Protein AF-L1I9Q7-F1 (afdb_monomer_lite)

Structure (mmCIF, N/CA/C/O backbone):
data_AF-L1I9Q7-F1
#
_entry.id   AF-L1I9Q7-F1
#
loop_
_atom_site.group_PDB
_atom_site.id
_atom_site.type_symbol
_atom_site.label_atom_id
_atom_site.label_alt_id
_atom_site.label_comp_id
_atom_site.label_asym_id
_atom_site.label_entity_id
_atom_site.label_seq_id
_atom_site.pdbx_PDB_ins_code
_atom_site.Cartn_x
_atom_site.Cartn_y
_atom_site.Cartn_z
_atom_site.occupancy
_atom_site.B_iso_or_equiv
_atom_site.auth_seq_id
_atom_site.auth_comp_id
_atom_site.auth_asym_id
_atom_site.auth_atom_id
_atom_site.pdbx_PDB_model_num
ATOM 1 N N . MET A 1 1 ? 6.552 -22.854 -52.418 1.00 43.97 1 MET A N 1
ATOM 2 C CA . MET A 1 1 ? 6.388 -23.738 -51.235 1.00 43.97 1 MET A CA 1
ATOM 3 C C . MET A 1 1 ? 6.629 -23.061 -49.872 1.00 43.97 1 MET A C 1
ATOM 5 O O . MET A 1 1 ? 6.051 -23.519 -48.898 1.00 43.97 1 MET A O 1
ATOM 9 N N . GLN A 1 2 ? 7.375 -21.949 -49.759 1.00 42.22 2 GLN A N 1
ATOM 10 C CA . GLN A 1 2 ? 7.627 -21.277 -48.461 1.00 42.22 2 GLN A CA 1
ATOM 11 C C . GLN A 1 2 ? 6.452 -20.447 -47.882 1.00 42.22 2 GLN A C 1
ATOM 13 O O . GLN A 1 2 ? 6.448 -20.140 -46.691 1.00 42.22 2 GLN A O 1
ATOM 18 N N . GLY A 1 3 ? 5.424 -20.118 -48.673 1.00 43.12 3 GLY A N 1
ATOM 19 C CA . GLY A 1 3 ? 4.256 -19.351 -48.200 1.00 43.12 3 GLY A CA 1
ATOM 20 C C . GLY A 1 3 ? 3.249 -20.153 -47.360 1.00 43.12 3 GLY A C 1
ATOM 21 O O . GLY A 1 3 ? 2.543 -19.583 -46.531 1.00 43.12 3 GLY A O 1
ATOM 22 N N . TRP A 1 4 ? 3.207 -21.480 -47.520 1.00 43.78 4 TRP A N 1
ATOM 23 C CA . TRP A 1 4 ? 2.214 -22.340 -46.859 1.00 43.78 4 TRP A CA 1
ATOM 24 C C . TRP A 1 4 ? 2.587 -22.680 -45.403 1.00 43.78 4 TRP A C 1
ATOM 26 O O . TRP A 1 4 ? 1.715 -22.811 -44.548 1.00 43.78 4 TRP A O 1
ATOM 36 N N . LEU A 1 5 ? 3.886 -22.721 -45.082 1.00 46.25 5 LEU A N 1
ATOM 37 C CA . LEU A 1 5 ? 4.380 -22.987 -43.722 1.00 46.25 5 LEU A CA 1
ATOM 38 C C . LEU A 1 5 ? 4.197 -21.791 -42.767 1.00 46.25 5 LEU A C 1
ATOM 40 O O . LEU A 1 5 ? 3.912 -21.989 -41.586 1.00 46.25 5 LEU A O 1
ATOM 44 N N . LYS A 1 6 ? 4.269 -20.546 -43.265 1.00 50.88 6 LYS A N 1
ATOM 45 C CA . LYS A 1 6 ? 4.097 -19.339 -42.430 1.00 50.88 6 LYS A CA 1
ATOM 46 C C . LYS A 1 6 ? 2.640 -19.080 -42.019 1.00 50.88 6 LYS A C 1
ATOM 48 O O . LYS A 1 6 ? 2.407 -18.554 -40.931 1.00 50.88 6 LYS A O 1
ATOM 53 N N . SER A 1 7 ? 1.651 -19.467 -42.832 1.00 59.94 7 SER A N 1
ATOM 54 C CA . SER A 1 7 ? 0.232 -19.221 -42.516 1.00 59.94 7 SER A CA 1
ATOM 55 C C . SER A 1 7 ? -0.326 -20.212 -41.482 1.00 59.94 7 SER A C 1
ATOM 57 O O . SER A 1 7 ? -1.092 -19.817 -40.598 1.00 59.94 7 SER A O 1
ATOM 59 N N . GLY A 1 8 ? 0.113 -21.475 -41.529 1.00 70.31 8 GLY A N 1
ATOM 60 C CA . GLY A 1 8 ? -0.306 -22.515 -40.586 1.00 70.31 8 GLY A CA 1
ATOM 61 C C . GLY A 1 8 ? 0.216 -22.292 -39.164 1.00 70.31 8 GLY A C 1
ATOM 62 O O . GLY A 1 8 ? -0.525 -22.471 -38.194 1.00 70.31 8 GLY A O 1
ATOM 63 N N . PHE A 1 9 ? 1.466 -21.835 -39.028 1.00 70.50 9 PHE A N 1
ATOM 64 C CA . PHE A 1 9 ? 2.075 -21.584 -37.718 1.00 70.50 9 PHE A CA 1
ATOM 65 C C . PHE A 1 9 ? 1.445 -20.382 -37.004 1.00 70.50 9 PHE A C 1
ATOM 67 O O . PHE A 1 9 ? 1.105 -20.476 -35.824 1.00 70.50 9 PHE A O 1
ATOM 74 N N . ARG A 1 10 ? 1.188 -19.285 -37.733 1.00 71.94 10 ARG A N 1
ATOM 75 C CA . ARG A 1 10 ? 0.514 -18.095 -37.184 1.00 71.94 10 ARG A CA 1
ATOM 76 C C . ARG A 1 10 ? -0.900 -18.414 -36.695 1.00 71.94 10 ARG A C 1
ATOM 78 O O . ARG A 1 10 ? -1.260 -18.015 -35.592 1.00 71.94 10 ARG A O 1
ATOM 85 N N . LYS A 1 11 ? -1.680 -19.189 -37.460 1.00 80.00 11 LYS A N 1
ATOM 86 C CA . LYS A 1 11 ? -3.038 -19.592 -37.051 1.00 80.00 11 LYS A CA 1
ATOM 87 C C . LYS A 1 11 ? -3.031 -20.468 -35.795 1.00 80.00 11 LYS A C 1
ATOM 89 O O . LYS A 1 11 ? -3.795 -20.195 -34.874 1.00 80.00 11 LYS A O 1
ATOM 94 N N . LYS A 1 12 ? -2.130 -21.456 -35.707 1.00 81.31 12 LYS A N 1
ATOM 95 C CA . LYS A 1 12 ? -1.997 -22.306 -34.507 1.00 81.31 12 LYS A CA 1
ATOM 96 C C . LYS A 1 12 ? -1.525 -21.530 -33.274 1.00 81.31 12 LYS A C 1
ATOM 98 O O . LYS A 1 12 ? -1.985 -21.826 -32.172 1.00 81.31 12 LYS A O 1
ATOM 103 N N . ALA A 1 13 ? -0.644 -20.543 -33.436 1.00 76.00 13 ALA A N 1
ATOM 104 C CA . ALA A 1 13 ? -0.200 -19.692 -32.333 1.00 76.00 13 ALA A CA 1
ATOM 105 C C . ALA A 1 13 ? -1.339 -18.801 -31.803 1.00 76.00 13 ALA A C 1
ATOM 107 O O . ALA A 1 13 ? -1.571 -18.762 -30.595 1.00 76.00 13 ALA A O 1
ATOM 108 N N . ILE A 1 14 ? -2.109 -18.173 -32.700 1.00 78.81 14 ILE A N 1
ATOM 109 C CA . ILE A 1 14 ? -3.257 -17.322 -32.341 1.00 78.81 14 ILE A CA 1
ATOM 110 C C . ILE A 1 14 ? -4.364 -18.138 -31.654 1.00 78.81 14 ILE A C 1
ATOM 112 O O . ILE A 1 14 ? -4.919 -17.696 -30.651 1.00 78.81 14 ILE A O 1
ATOM 116 N N . GLU A 1 15 ? -4.658 -19.347 -32.136 1.00 87.94 15 GLU A N 1
ATOM 117 C CA . GLU A 1 15 ? -5.618 -20.262 -31.499 1.00 87.94 15 GLU A CA 1
ATOM 118 C C . GLU A 1 15 ? -5.192 -20.666 -30.081 1.00 87.94 15 GLU A C 1
ATOM 120 O O . GLU A 1 15 ? -5.991 -20.600 -29.144 1.00 87.94 15 GLU A O 1
ATOM 125 N N . ARG A 1 16 ? -3.917 -21.035 -29.890 1.00 83.62 16 ARG A N 1
ATOM 126 C CA . ARG A 1 16 ? -3.385 -21.374 -28.559 1.00 83.62 16 ARG A CA 1
ATOM 127 C C . ARG A 1 16 ? -3.428 -20.176 -27.611 1.00 83.62 16 ARG A C 1
ATOM 129 O O . ARG A 1 16 ? -3.737 -20.358 -26.433 1.00 83.62 16 ARG A O 1
ATOM 136 N N . PHE A 1 17 ? -3.170 -18.971 -28.119 1.00 79.94 17 PHE A N 1
ATOM 137 C CA . PHE A 1 17 ? -3.264 -17.737 -27.344 1.00 79.94 17 PHE A CA 1
ATOM 138 C C . PHE A 1 17 ? -4.710 -17.440 -26.929 1.00 79.94 17 PHE A C 1
ATOM 140 O O . PHE A 1 17 ? -4.974 -17.291 -25.738 1.00 79.94 17 PHE A O 1
ATOM 147 N N . LYS A 1 18 ? -5.675 -17.488 -27.862 1.00 83.44 18 LYS A N 1
ATOM 148 C CA . LYS A 1 18 ? -7.110 -17.314 -27.561 1.00 83.44 18 LYS A CA 1
ATOM 149 C C . LYS A 1 18 ? -7.617 -18.329 -26.537 1.00 83.44 18 LYS A C 1
ATOM 151 O O . LYS A 1 18 ? -8.352 -17.967 -25.622 1.00 83.44 18 LYS A O 1
ATOM 156 N N . LYS A 1 19 ? -7.186 -19.592 -26.640 1.00 84.38 19 LYS A N 1
ATOM 157 C CA . LYS A 1 19 ? -7.584 -20.650 -25.700 1.00 84.38 19 LYS A CA 1
ATOM 158 C C . LYS A 1 19 ? -7.021 -20.414 -24.293 1.00 84.38 19 LYS A C 1
ATOM 160 O O . LYS A 1 19 ? -7.730 -20.633 -23.315 1.00 84.38 19 LYS A O 1
ATOM 165 N N . ARG A 1 20 ? -5.781 -19.918 -24.175 1.00 77.31 20 ARG A N 1
ATOM 166 C CA . ARG A 1 20 ? -5.193 -19.506 -22.884 1.00 77.31 20 ARG A CA 1
ATOM 167 C C . ARG A 1 20 ? -5.866 -18.257 -22.314 1.00 77.31 20 ARG A C 1
ATOM 169 O O . ARG A 1 20 ? -6.121 -18.219 -21.114 1.00 77.31 20 ARG A O 1
ATOM 176 N N . PHE A 1 21 ? -6.199 -17.285 -23.160 1.00 76.44 21 PHE A N 1
ATOM 177 C CA . PHE A 1 21 ? -6.852 -16.043 -22.748 1.00 76.44 21 PHE A CA 1
ATOM 178 C C . PHE A 1 21 ? -8.276 -16.294 -22.232 1.00 76.44 21 PHE A C 1
ATOM 180 O O . PHE A 1 21 ? -8.619 -15.857 -21.139 1.00 76.44 21 PHE A O 1
ATOM 187 N N . ASN A 1 22 ? -9.073 -17.099 -22.943 1.00 74.81 22 ASN A N 1
ATOM 188 C CA . ASN A 1 22 ? -10.420 -17.470 -22.497 1.00 74.81 22 ASN A CA 1
ATOM 189 C C . ASN A 1 22 ? -10.402 -18.339 -21.232 1.00 74.81 22 ASN A C 1
ATOM 191 O O . ASN A 1 22 ? -11.258 -18.168 -20.369 1.00 74.81 22 ASN A O 1
ATOM 195 N N . LYS A 1 23 ? -9.402 -19.221 -21.072 1.00 73.81 23 LYS A N 1
ATOM 196 C CA . LYS A 1 23 ? -9.234 -20.002 -19.837 1.00 73.81 23 LYS A CA 1
ATOM 197 C C . LYS A 1 23 ? -8.895 -19.107 -18.638 1.00 73.81 23 LYS A C 1
ATOM 199 O O . LYS A 1 23 ? -9.457 -19.324 -17.570 1.00 73.81 23 LYS A O 1
ATOM 204 N N . LYS A 1 24 ? -8.034 -18.093 -18.821 1.00 61.12 24 LYS A N 1
ATOM 205 C CA . LYS A 1 24 ? -7.739 -17.078 -17.792 1.00 61.12 24 LYS A CA 1
ATOM 206 C C . LYS A 1 24 ? -8.951 -16.198 -17.482 1.00 61.12 24 LYS A C 1
ATOM 208 O O . LYS A 1 24 ? -9.195 -15.919 -16.320 1.00 61.12 24 LYS A O 1
ATOM 213 N N . LYS A 1 25 ? -9.738 -15.805 -18.489 1.00 59.72 25 LYS A N 1
ATOM 214 C CA . LYS A 1 25 ? -10.958 -15.008 -18.287 1.00 59.72 25 LYS A CA 1
ATOM 215 C C . LYS A 1 25 ? -12.015 -15.768 -17.474 1.00 59.72 25 LYS A C 1
ATOM 217 O O . LYS A 1 25 ? -12.569 -15.199 -16.547 1.00 59.72 25 LYS A O 1
ATOM 222 N N . ALA A 1 26 ? -12.203 -17.062 -17.744 1.00 62.94 26 ALA A N 1
ATOM 223 C CA . ALA A 1 26 ? -13.109 -17.913 -16.966 1.00 62.94 26 ALA A CA 1
ATOM 224 C C . ALA A 1 26 ? -12.652 -18.108 -15.505 1.00 62.94 26 ALA A C 1
ATOM 226 O O . ALA A 1 26 ? -13.481 -18.126 -14.605 1.00 62.94 26 ALA A O 1
ATOM 227 N N . THR A 1 27 ? -11.339 -18.189 -15.254 1.00 56.25 27 THR A N 1
ATOM 228 C CA . THR A 1 27 ? -10.799 -18.253 -13.879 1.00 56.25 27 THR A CA 1
ATOM 229 C C . THR A 1 27 ? -10.837 -16.899 -13.167 1.00 56.25 27 THR A C 1
ATOM 231 O O . THR A 1 27 ? -10.974 -16.857 -11.949 1.00 56.25 27 THR A O 1
ATOM 234 N N . LEU A 1 28 ? -10.753 -15.790 -13.909 1.00 43.94 28 LEU A N 1
ATOM 235 C CA . LEU A 1 28 ? -10.892 -14.445 -13.356 1.00 43.94 28 LEU A CA 1
ATOM 236 C C . LEU A 1 28 ? -12.347 -14.160 -12.951 1.00 43.94 28 LEU A C 1
ATOM 238 O O . LEU A 1 28 ? -12.559 -13.656 -11.854 1.00 43.94 28 LEU A O 1
ATOM 242 N N . ASP A 1 29 ? -13.328 -14.554 -13.770 1.00 44.34 29 ASP A N 1
ATOM 243 C CA . ASP A 1 29 ? -14.757 -14.440 -13.436 1.00 44.34 29 ASP A CA 1
ATOM 244 C C . ASP A 1 29 ? -15.147 -15.347 -12.252 1.00 44.34 29 ASP A C 1
ATOM 246 O O . ASP A 1 29 ? -15.965 -14.953 -11.426 1.00 44.34 29 ASP A O 1
ATOM 250 N N . GLU A 1 30 ? -14.504 -16.509 -12.071 1.00 45.78 30 GLU A N 1
ATOM 251 C CA . GLU A 1 30 ? -14.676 -17.319 -10.852 1.00 45.78 30 GLU A CA 1
ATOM 252 C C . GLU A 1 30 ? -14.026 -16.713 -9.595 1.00 45.78 30 GLU A C 1
ATOM 254 O O . GLU A 1 30 ? -14.479 -17.008 -8.487 1.00 45.78 30 GLU A O 1
ATOM 259 N N . SER A 1 31 ? -13.018 -15.841 -9.738 1.00 37.69 31 SER A N 1
ATOM 260 C CA . SER A 1 31 ? -12.416 -15.094 -8.618 1.00 37.69 31 SER A CA 1
ATOM 261 C C . SER A 1 31 ? -13.185 -13.826 -8.225 1.00 37.69 31 SER A C 1
ATOM 263 O O . SER A 1 31 ? -12.902 -13.244 -7.180 1.00 37.69 31 SER A O 1
ATOM 265 N N . ILE A 1 32 ? -14.182 -13.419 -9.023 1.00 36.84 32 ILE A N 1
ATOM 266 C CA . ILE A 1 32 ? -15.124 -12.329 -8.722 1.00 36.84 32 ILE A CA 1
ATOM 267 C C . ILE A 1 32 ? -16.434 -12.949 -8.206 1.00 36.84 32 ILE A C 1
ATOM 269 O O . ILE A 1 32 ? -17.536 -12.644 -8.651 1.00 36.84 32 ILE A O 1
ATOM 273 N N . ARG A 1 33 ? -16.331 -13.862 -7.239 1.00 32.59 33 ARG A N 1
ATOM 274 C CA . ARG A 1 33 ? -17.408 -14.030 -6.256 1.00 32.59 33 ARG A CA 1
ATOM 275 C C . ARG A 1 33 ? -17.134 -13.008 -5.151 1.00 32.59 33 ARG A C 1
ATOM 277 O O . ARG A 1 33 ? -15.958 -12.824 -4.829 1.00 32.59 33 ARG A O 1
ATOM 284 N N . PRO A 1 34 ? -18.143 -12.330 -4.571 1.00 29.88 34 PRO A N 1
ATOM 285 C CA . PRO A 1 34 ? -17.922 -11.578 -3.341 1.00 29.88 34 PRO A CA 1
ATOM 286 C C . PRO A 1 34 ? -17.279 -12.545 -2.345 1.00 29.88 34 PRO A C 1
ATOM 288 O O . PRO A 1 34 ? -17.880 -13.561 -1.997 1.00 29.88 34 PRO A O 1
ATOM 291 N N . MET A 1 35 ? -16.011 -12.310 -2.002 1.00 26.05 35 MET A N 1
ATOM 292 C CA . MET A 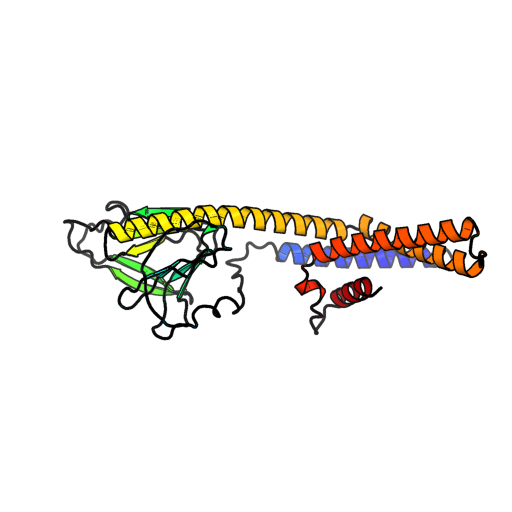1 35 ? -15.315 -13.154 -1.040 1.00 26.05 35 MET A CA 1
ATOM 293 C C . MET A 1 35 ? -16.054 -12.998 0.289 1.00 26.05 35 MET A C 1
ATOM 295 O O . MET A 1 35 ? -16.118 -11.873 0.788 1.00 26.05 35 MET A O 1
ATOM 299 N N . PRO A 1 36 ? -16.604 -14.072 0.879 1.00 28.80 36 PRO A N 1
ATOM 300 C CA . PRO A 1 36 ? -17.007 -14.013 2.266 1.00 28.80 36 PRO A CA 1
ATOM 301 C C . PRO A 1 36 ? -15.707 -13.894 3.062 1.00 28.80 36 PRO A C 1
ATOM 303 O O . PRO A 1 36 ? -14.932 -14.842 3.141 1.00 28.80 36 PRO A O 1
ATOM 306 N N . ASN A 1 37 ? -15.443 -12.691 3.565 1.00 33.53 37 ASN A N 1
ATOM 307 C CA . ASN A 1 37 ? -14.427 -12.389 4.567 1.00 33.53 37 ASN A CA 1
ATOM 308 C C . ASN A 1 37 ? -13.017 -12.875 4.196 1.00 33.53 37 ASN A C 1
ATOM 310 O O . ASN A 1 37 ? -12.490 -13.850 4.732 1.00 33.53 37 ASN A O 1
ATOM 314 N N . ALA A 1 38 ? -12.366 -12.152 3.283 1.00 26.83 38 ALA A N 1
ATOM 315 C CA . ALA A 1 38 ? -10.929 -12.280 3.088 1.00 26.83 38 ALA A CA 1
ATOM 316 C C . ALA A 1 38 ? -10.195 -11.737 4.328 1.00 26.83 38 ALA A C 1
ATOM 318 O O . ALA A 1 38 ? -9.870 -10.553 4.411 1.00 26.83 38 ALA A O 1
ATOM 319 N N . HIS A 1 39 ? -9.939 -12.619 5.294 1.00 33.09 39 HIS A N 1
ATOM 320 C CA . HIS A 1 39 ? -9.004 -12.387 6.386 1.00 33.09 39 HIS A CA 1
ATOM 321 C C . HIS A 1 39 ? -7.619 -12.108 5.795 1.00 33.09 39 HIS A C 1
ATOM 323 O O . HIS A 1 39 ? -6.925 -13.001 5.305 1.00 33.09 39 HIS A O 1
ATOM 329 N N . LEU A 1 40 ? -7.220 -10.840 5.806 1.00 26.75 40 LEU A N 1
ATOM 330 C CA . LEU A 1 40 ? -5.866 -10.437 5.475 1.00 26.75 40 LEU A CA 1
ATOM 331 C C . LEU A 1 40 ? -4.982 -10.783 6.684 1.00 26.75 40 LEU A C 1
ATOM 333 O O . LEU A 1 40 ? -4.909 -10.014 7.638 1.00 26.75 40 LEU A O 1
ATOM 337 N N . CYS A 1 41 ? -4.334 -11.953 6.671 1.00 27.45 41 CYS A N 1
ATOM 338 C CA . CYS A 1 41 ? -3.297 -12.294 7.648 1.00 27.45 41 CYS A CA 1
ATOM 339 C C . CYS A 1 41 ? -2.185 -11.236 7.604 1.00 27.45 41 CYS A C 1
ATOM 341 O O . CYS A 1 41 ? -1.397 -11.182 6.653 1.00 27.45 41 CYS A O 1
ATOM 343 N N . ILE A 1 42 ? -2.112 -10.397 8.635 1.00 28.06 42 ILE A N 1
ATOM 344 C CA . ILE A 1 42 ? -0.954 -9.545 8.891 1.00 28.06 42 ILE A CA 1
ATOM 345 C C . ILE A 1 42 ? 0.022 -10.352 9.753 1.00 28.06 42 ILE A C 1
ATOM 347 O O . ILE A 1 42 ? -0.337 -10.893 10.790 1.00 28.06 42 ILE A O 1
ATOM 351 N N . ARG A 1 43 ? 1.249 -10.460 9.234 1.00 29.22 43 ARG A N 1
ATOM 352 C CA . ARG A 1 43 ? 2.431 -11.135 9.793 1.00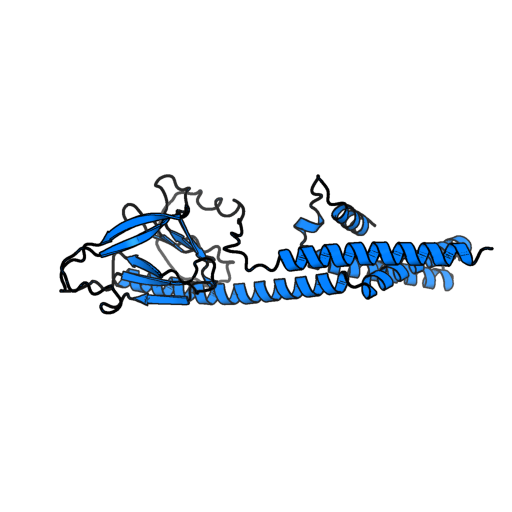 29.22 43 ARG A CA 1
ATOM 353 C C . ARG A 1 43 ? 2.773 -10.675 11.217 1.00 29.22 43 ARG A C 1
ATOM 355 O O . ARG A 1 43 ? 2.681 -9.485 11.508 1.00 29.22 43 ARG A O 1
ATOM 362 N N . ASP A 1 44 ? 3.357 -11.600 11.979 1.00 31.08 44 ASP A N 1
ATOM 363 C CA . ASP A 1 44 ? 3.870 -11.543 13.367 1.00 31.08 44 ASP A CA 1
ATOM 364 C C . ASP A 1 44 ? 4.858 -10.407 13.727 1.00 31.08 44 ASP A C 1
ATOM 366 O O . ASP A 1 44 ? 5.442 -10.398 14.806 1.00 31.08 44 ASP A O 1
ATOM 370 N N . SER A 1 45 ? 5.086 -9.418 12.862 1.00 29.55 45 SER A N 1
ATOM 371 C CA . SER A 1 45 ? 6.074 -8.354 13.092 1.00 29.55 45 SER A CA 1
ATOM 372 C C . SER A 1 45 ? 5.570 -7.167 13.927 1.00 29.55 45 SER A C 1
ATOM 374 O O . SER A 1 45 ? 6.330 -6.227 14.133 1.00 29.55 45 SER A O 1
ATOM 376 N N . VAL A 1 46 ? 4.317 -7.181 14.399 1.00 34.72 46 VAL A N 1
ATOM 377 C CA . VAL A 1 46 ? 3.744 -6.108 15.249 1.00 34.72 46 VAL A CA 1
ATOM 378 C C . VAL A 1 46 ? 3.789 -6.463 16.745 1.00 34.72 46 VAL A C 1
ATOM 380 O O . VAL A 1 46 ? 3.782 -5.572 17.588 1.00 34.72 46 VAL A O 1
ATOM 383 N N . LEU A 1 47 ? 3.961 -7.743 17.094 1.00 39.50 47 LEU A N 1
ATOM 384 C CA . LEU A 1 47 ? 4.003 -8.218 18.488 1.00 39.50 47 LEU A CA 1
ATOM 385 C C . LEU A 1 47 ? 5.374 -8.038 19.175 1.00 39.50 47 LEU A C 1
ATOM 387 O O . LEU A 1 47 ? 5.533 -8.360 20.345 1.00 39.50 47 LEU A O 1
ATOM 391 N N . GLY A 1 48 ? 6.371 -7.474 18.485 1.00 31.59 48 GLY A N 1
ATOM 392 C CA . GLY A 1 48 ? 7.724 -7.281 19.024 1.00 31.59 48 GLY A CA 1
ATOM 393 C C . GLY A 1 48 ? 7.940 -6.033 19.894 1.00 31.59 48 GLY A C 1
ATOM 394 O O . GLY A 1 48 ? 9.082 -5.765 20.256 1.00 31.59 48 GLY A O 1
ATOM 395 N N . LEU A 1 49 ? 6.903 -5.240 20.197 1.00 34.84 49 LEU A N 1
ATOM 396 C CA . LEU A 1 49 ? 7.053 -3.937 20.874 1.00 34.84 49 LEU A CA 1
ATOM 397 C C . LEU A 1 49 ? 6.560 -3.890 22.332 1.00 34.84 49 LEU A C 1
ATOM 399 O O . LEU A 1 49 ? 6.752 -2.872 22.988 1.00 34.84 49 LEU A O 1
ATOM 403 N N . ALA A 1 50 ? 6.003 -4.973 22.883 1.00 38.06 50 ALA A N 1
ATOM 404 C CA . ALA A 1 50 ? 5.520 -5.018 24.275 1.00 38.06 50 ALA A CA 1
ATOM 405 C C . ALA A 1 50 ? 6.545 -5.609 25.270 1.00 38.06 50 ALA A C 1
ATOM 407 O O . ALA A 1 50 ? 6.191 -6.168 26.304 1.00 38.06 50 ALA A O 1
ATOM 408 N N . GLY A 1 51 ? 7.836 -5.506 24.950 1.00 35.97 51 GLY A N 1
ATOM 409 C CA . GLY A 1 51 ? 8.917 -6.186 25.658 1.00 35.97 51 GLY A CA 1
ATOM 410 C C . GLY A 1 51 ? 9.798 -5.303 26.539 1.00 35.97 51 GLY A C 1
ATOM 411 O O . GLY A 1 51 ? 10.995 -5.548 26.554 1.00 35.97 51 GLY A O 1
ATOM 412 N N . THR A 1 52 ? 9.282 -4.310 27.271 1.00 35.59 52 THR A N 1
ATOM 413 C CA . THR A 1 52 ? 10.045 -3.682 28.374 1.00 35.59 52 THR A CA 1
ATOM 414 C C . THR A 1 52 ? 9.129 -3.146 29.474 1.00 35.59 52 THR A C 1
ATOM 416 O O . THR A 1 52 ? 8.382 -2.195 29.280 1.00 35.59 52 THR A O 1
ATOM 419 N N . ARG A 1 53 ? 9.227 -3.768 30.655 1.00 38.56 53 ARG A N 1
ATOM 420 C CA . ARG A 1 53 ? 8.652 -3.316 31.931 1.00 38.56 53 ARG A CA 1
ATOM 421 C C . ARG A 1 53 ? 9.226 -1.957 32.349 1.00 38.56 53 ARG A C 1
ATOM 423 O O . ARG A 1 53 ? 10.445 -1.803 32.333 1.00 38.56 53 ARG A O 1
ATOM 430 N N . GLY A 1 54 ? 8.383 -1.081 32.902 1.00 33.19 54 GLY A N 1
ATOM 431 C CA . GLY A 1 54 ? 8.814 -0.119 33.923 1.00 33.19 54 GLY A CA 1
ATOM 432 C C . GLY A 1 54 ? 8.214 1.285 33.836 1.00 33.19 54 GLY A C 1
ATOM 433 O O . GLY A 1 54 ? 8.717 2.111 33.096 1.00 33.19 54 GLY A O 1
ATOM 434 N N . ASN A 1 55 ? 7.241 1.538 34.716 1.00 31.36 55 ASN A N 1
ATOM 435 C CA . ASN A 1 55 ? 6.949 2.786 35.435 1.00 31.36 55 ASN A CA 1
ATOM 436 C C . ASN A 1 55 ? 6.705 4.116 34.685 1.00 31.36 55 ASN A C 1
ATOM 438 O O . ASN A 1 55 ? 7.564 4.657 34.003 1.00 31.36 55 ASN A O 1
ATOM 442 N N . CYS A 1 56 ? 5.624 4.758 35.148 1.00 32.66 56 CYS A N 1
ATOM 443 C CA . CYS A 1 56 ? 5.458 6.203 35.340 1.00 32.66 56 CYS A CA 1
ATOM 444 C C . CYS A 1 56 ? 4.727 6.982 34.234 1.00 32.66 56 CYS A C 1
ATOM 446 O O . CYS A 1 56 ? 5.317 7.650 33.391 1.00 32.66 56 CYS A O 1
ATOM 448 N N . TRP A 1 57 ? 3.399 7.019 34.368 1.00 33.47 57 TRP A N 1
ATOM 449 C CA . TRP A 1 57 ? 2.605 8.181 33.982 1.00 33.47 57 TRP A CA 1
ATOM 450 C C . TRP A 1 57 ? 2.947 9.357 34.909 1.00 33.47 57 TRP A C 1
ATOM 452 O O . TRP A 1 57 ? 2.357 9.504 35.976 1.00 33.47 57 TRP A O 1
ATOM 462 N N . GLN A 1 58 ? 3.895 10.203 34.503 1.00 33.25 58 GLN A N 1
ATOM 463 C CA . GLN A 1 58 ? 3.928 11.610 34.900 1.00 33.25 58 GLN A CA 1
ATOM 464 C C . GLN A 1 58 ? 4.739 12.456 33.899 1.00 33.25 58 GLN A C 1
ATOM 466 O O . GLN A 1 58 ? 5.945 12.309 33.759 1.00 33.25 58 GLN A O 1
ATOM 471 N N . GLU A 1 59 ? 4.031 13.422 33.304 1.00 36.34 59 GLU A N 1
ATOM 472 C CA . GLU A 1 59 ? 4.498 14.790 33.030 1.00 36.34 59 GLU A CA 1
ATOM 473 C C . GLU A 1 59 ? 4.955 15.224 31.603 1.00 36.34 59 GLU A C 1
ATOM 475 O O . GLU A 1 59 ? 6.039 14.932 31.118 1.00 36.34 59 GLU A O 1
ATOM 480 N N . ARG A 1 60 ? 4.105 16.110 31.041 1.00 37.94 60 ARG A N 1
ATOM 481 C CA . ARG A 1 60 ? 4.329 17.325 30.210 1.00 37.94 60 ARG A CA 1
ATOM 482 C C . ARG A 1 60 ? 4.797 17.284 28.742 1.00 37.94 60 ARG A C 1
ATOM 484 O O . ARG A 1 60 ? 5.936 17.007 28.394 1.00 37.94 60 ARG A O 1
ATOM 491 N N . ARG A 1 61 ? 3.922 17.919 27.939 1.00 46.31 61 ARG A N 1
ATOM 492 C CA . ARG A 1 61 ? 4.170 18.968 26.921 1.00 46.31 61 ARG A CA 1
ATOM 493 C C . ARG A 1 61 ? 5.638 19.399 26.754 1.00 46.31 61 ARG A C 1
ATOM 495 O O . ARG A 1 61 ? 6.126 20.189 27.552 1.00 46.31 61 ARG A O 1
ATOM 502 N N . THR A 1 62 ? 6.231 19.093 25.602 1.00 35.22 62 THR A N 1
ATOM 503 C CA . THR A 1 62 ? 7.022 20.052 24.808 1.00 35.22 62 THR A CA 1
ATOM 504 C C . THR A 1 62 ? 6.982 19.648 23.334 1.00 35.22 62 THR A C 1
ATOM 506 O O . THR A 1 62 ? 7.072 18.476 22.983 1.00 35.22 62 THR A O 1
ATOM 509 N N . GLY A 1 63 ? 6.760 20.630 22.460 1.00 38.69 63 GLY A N 1
ATOM 510 C CA . GLY A 1 63 ? 6.644 20.414 21.026 1.00 38.69 63 GLY A CA 1
ATOM 511 C C . GLY A 1 63 ? 7.990 20.134 20.364 1.00 38.69 63 GLY A C 1
ATOM 512 O O . GLY A 1 63 ? 8.939 20.896 20.528 1.00 38.69 63 GLY A O 1
ATOM 513 N N . LYS A 1 64 ? 8.026 19.081 19.550 1.00 27.44 64 LYS A N 1
ATOM 514 C CA . LYS A 1 64 ? 8.788 18.965 18.299 1.00 27.44 64 LYS A CA 1
ATOM 515 C C . LYS A 1 64 ? 8.337 17.686 17.599 1.00 27.44 64 LYS A C 1
ATOM 517 O O . LYS A 1 64 ? 8.003 16.719 18.270 1.00 27.44 64 LYS A O 1
ATOM 522 N N . LEU A 1 65 ? 8.296 17.717 16.265 1.00 33.84 65 LEU A N 1
ATOM 523 C CA . LEU A 1 65 ? 8.025 16.577 15.386 1.00 33.84 65 LEU A CA 1
ATOM 524 C C . LEU A 1 65 ? 8.919 15.379 15.764 1.00 33.84 65 LEU A C 1
ATOM 526 O O . LEU A 1 65 ? 10.023 15.227 15.247 1.00 33.84 65 LEU A O 1
ATOM 530 N N . ALA A 1 66 ? 8.438 14.536 16.667 1.00 28.78 66 ALA A N 1
ATOM 531 C CA . ALA A 1 66 ? 8.877 13.165 16.804 1.00 28.78 66 ALA A CA 1
ATOM 532 C C . ALA A 1 66 ? 7.951 12.341 15.911 1.00 28.78 66 ALA A C 1
ATOM 534 O O . ALA A 1 66 ? 6.732 12.519 15.942 1.00 28.78 66 ALA A O 1
ATOM 535 N N . LEU A 1 67 ? 8.520 11.468 15.082 1.00 31.12 67 LEU A N 1
ATOM 536 C CA . LEU A 1 67 ? 7.775 10.345 14.531 1.00 31.12 67 LEU A CA 1
ATOM 537 C C . LEU A 1 67 ? 7.202 9.585 15.734 1.00 31.12 67 LEU A C 1
ATOM 539 O O . LEU A 1 67 ? 7.933 8.894 16.437 1.00 31.12 67 LEU A O 1
ATOM 543 N N . LEU A 1 68 ? 5.922 9.830 16.012 1.00 33.41 68 LEU A N 1
ATOM 544 C CA . LEU A 1 68 ? 5.169 9.278 17.126 1.00 33.41 68 LEU A CA 1
ATOM 545 C C . LEU A 1 68 ? 5.046 7.768 16.924 1.00 33.41 68 LEU A C 1
ATOM 547 O O . LEU A 1 68 ? 4.078 7.275 16.351 1.00 33.41 68 LEU A O 1
ATOM 551 N N . LEU A 1 69 ? 6.029 7.028 17.427 1.00 35.06 69 LEU A N 1
ATOM 552 C CA . LEU A 1 69 ? 5.736 5.763 18.079 1.00 35.06 69 LEU A CA 1
ATOM 553 C C . LEU A 1 69 ? 4.939 6.145 19.333 1.00 35.06 69 LEU A C 1
ATOM 555 O O . LEU A 1 69 ? 5.513 6.364 20.393 1.00 35.06 69 LEU A O 1
ATOM 559 N N . CYS A 1 70 ? 3.633 6.385 19.171 1.00 41.12 70 CYS A N 1
ATOM 560 C CA . CYS A 1 70 ? 2.736 6.505 20.312 1.00 41.12 70 CYS A CA 1
ATOM 561 C C . CYS A 1 70 ? 2.835 5.180 21.055 1.00 41.12 70 CYS A C 1
ATOM 563 O O . CYS A 1 70 ? 2.432 4.147 20.515 1.00 41.12 70 CYS A O 1
ATOM 565 N N . GLU A 1 71 ? 3.417 5.212 22.249 1.00 45.44 71 GLU A N 1
ATOM 566 C CA . GLU A 1 71 ? 3.324 4.084 23.160 1.00 45.44 71 GLU A CA 1
ATOM 567 C C . GLU A 1 71 ? 1.842 3.711 23.314 1.00 45.44 71 GLU A C 1
ATOM 569 O O . GLU A 1 71 ? 0.982 4.603 23.339 1.00 45.44 71 GLU A O 1
ATOM 574 N N . PRO A 1 72 ? 1.519 2.408 23.325 1.00 52.41 72 PRO A N 1
ATOM 575 C CA . PRO A 1 72 ? 0.146 1.959 23.467 1.00 52.41 72 PRO A CA 1
ATOM 576 C C . PRO A 1 72 ? -0.440 2.533 24.755 1.00 52.41 72 PRO A C 1
ATOM 578 O O . PRO A 1 72 ? 0.163 2.423 25.822 1.00 52.41 72 PRO A O 1
ATOM 581 N N . VAL A 1 73 ? -1.626 3.135 24.663 1.00 57.97 73 VAL A N 1
ATOM 582 C CA . VAL A 1 73 ? -2.328 3.574 25.868 1.00 57.97 73 VAL A CA 1
ATOM 583 C C . VAL A 1 73 ? -2.987 2.338 26.476 1.00 57.97 73 VAL A C 1
ATOM 585 O O . VAL A 1 73 ? -3.925 1.783 25.899 1.00 57.97 73 VAL A O 1
ATOM 588 N N . LEU A 1 74 ? -2.420 1.864 27.587 1.00 52.03 74 LEU A N 1
ATOM 589 C CA . LEU A 1 74 ? -2.886 0.698 28.333 1.00 52.03 74 LEU A CA 1
ATOM 590 C C . LEU A 1 74 ? -3.792 1.143 29.479 1.00 52.03 74 LEU A C 1
ATOM 592 O O . LEU A 1 74 ? -3.423 2.037 30.240 1.00 52.03 74 LEU A O 1
ATOM 596 N N . PHE A 1 75 ? -4.929 0.470 29.641 1.00 52.19 75 PHE A N 1
ATOM 597 C CA . PHE A 1 75 ? -5.753 0.580 30.841 1.00 52.19 75 PHE A CA 1
ATOM 598 C C . PHE A 1 75 ? -6.176 -0.810 31.300 1.00 52.19 75 PHE A C 1
ATOM 600 O O . PHE A 1 75 ? -6.699 -1.608 30.516 1.00 52.19 75 PHE A O 1
ATOM 607 N N . GLU A 1 76 ? -5.922 -1.092 32.572 1.00 49.91 76 GLU A N 1
ATOM 608 C CA . GLU A 1 76 ? -6.230 -2.367 33.207 1.00 49.91 76 GLU A CA 1
ATOM 609 C C . GLU A 1 76 ? -7.574 -2.279 33.933 1.00 49.91 76 GLU A C 1
ATOM 611 O O . GLU A 1 76 ? -7.728 -1.515 34.883 1.00 49.91 76 GLU A O 1
ATOM 616 N N . ASP A 1 77 ? -8.533 -3.099 33.506 1.00 49.75 77 ASP A N 1
ATOM 617 C CA . ASP A 1 77 ? -9.684 -3.489 34.320 1.00 49.75 77 ASP A CA 1
ATOM 618 C C . ASP A 1 77 ? -9.586 -5.005 34.547 1.00 49.75 77 ASP A C 1
ATOM 620 O O . ASP A 1 77 ? -9.137 -5.722 33.651 1.00 49.75 77 ASP A O 1
ATOM 624 N N . ASN A 1 78 ? -9.965 -5.481 35.737 1.00 49.69 78 ASN A N 1
ATOM 625 C CA . ASN A 1 78 ? -9.492 -6.694 36.443 1.00 49.69 78 ASN A CA 1
ATOM 626 C C . ASN A 1 78 ? -9.531 -8.071 35.723 1.00 49.69 78 ASN A C 1
ATOM 628 O O . ASN A 1 78 ? -9.349 -9.080 36.393 1.00 49.69 78 ASN A O 1
ATOM 632 N N . ASN A 1 79 ? -9.766 -8.161 34.411 1.00 60.72 79 ASN A N 1
ATOM 633 C CA . ASN A 1 79 ? -9.441 -9.320 33.561 1.00 60.72 79 ASN A CA 1
ATOM 634 C C . ASN A 1 79 ? -9.416 -9.021 32.040 1.00 60.72 79 ASN A C 1
ATOM 636 O O . ASN A 1 79 ? -9.158 -9.937 31.267 1.00 60.72 79 ASN A O 1
ATOM 640 N N . ASN A 1 80 ? -9.689 -7.787 31.590 1.00 67.75 80 ASN A N 1
ATOM 641 C CA . ASN A 1 80 ? -9.757 -7.435 30.166 1.00 67.75 80 ASN A CA 1
ATOM 642 C C . ASN A 1 80 ? -9.051 -6.097 29.909 1.00 67.75 80 ASN A C 1
ATOM 644 O O . ASN A 1 80 ? -9.603 -5.036 30.191 1.00 67.75 80 ASN A O 1
ATOM 648 N N . THR A 1 81 ? -7.870 -6.134 29.304 1.00 79.75 81 THR A N 1
ATOM 649 C CA . THR A 1 81 ? -7.147 -4.934 28.863 1.00 79.75 81 THR A CA 1
ATOM 650 C C . THR A 1 81 ? -7.622 -4.524 27.473 1.00 79.75 81 THR A C 1
ATOM 652 O O . THR A 1 81 ? -7.751 -5.348 26.562 1.00 79.75 81 THR A O 1
ATOM 655 N N . THR A 1 82 ? -7.901 -3.231 27.319 1.00 85.31 82 THR A N 1
ATOM 656 C CA . THR A 1 82 ? -8.152 -2.602 26.018 1.00 85.31 82 THR A CA 1
ATOM 657 C C . THR A 1 82 ? -6.964 -1.719 25.691 1.00 85.31 82 THR A C 1
ATOM 659 O O . THR A 1 82 ? -6.521 -0.933 26.529 1.00 85.31 82 THR A O 1
ATOM 662 N N . VAL A 1 83 ? -6.441 -1.857 24.476 1.00 88.75 83 VAL A N 1
ATOM 663 C CA . VAL A 1 83 ? -5.259 -1.125 24.027 1.00 88.75 83 VAL A CA 1
ATOM 664 C C . VAL A 1 83 ? -5.607 -0.330 22.790 1.00 88.75 83 VAL A C 1
ATOM 666 O O . VAL A 1 83 ? -6.116 -0.878 21.814 1.00 88.75 83 VAL A O 1
ATOM 669 N N . VAL A 1 84 ? -5.297 0.961 22.801 1.00 91.25 84 VAL A N 1
ATOM 670 C CA . VAL A 1 84 ? -5.450 1.809 21.619 1.00 91.25 84 VAL A CA 1
ATOM 671 C C . VAL A 1 84 ? -4.077 2.177 21.084 1.00 91.25 84 VAL A C 1
ATOM 673 O O . VAL A 1 84 ? -3.232 2.726 21.791 1.00 91.25 84 VAL A O 1
ATOM 676 N N . THR A 1 85 ? -3.862 1.852 19.813 1.00 92.12 85 THR A N 1
ATOM 677 C CA . THR A 1 85 ? -2.656 2.182 19.049 1.00 92.12 85 THR A CA 1
ATOM 678 C C . THR A 1 85 ? -2.985 3.218 17.975 1.00 92.12 85 THR A C 1
ATOM 680 O O . THR A 1 85 ? -4.140 3.594 17.794 1.00 92.12 85 THR A O 1
ATOM 683 N N . ALA A 1 86 ? -1.985 3.655 17.207 1.00 90.69 86 ALA A N 1
ATOM 684 C CA . ALA A 1 86 ? -2.199 4.543 16.063 1.00 90.69 86 ALA A CA 1
ATOM 685 C C . ALA A 1 86 ? -2.932 3.877 14.877 1.00 90.69 86 ALA A C 1
ATOM 687 O O . ALA A 1 86 ? -3.373 4.580 13.964 1.00 90.69 86 ALA A O 1
ATOM 688 N N . GLU A 1 87 ? -3.066 2.544 14.864 1.00 92.50 87 GLU A N 1
ATOM 689 C CA . GLU A 1 87 ? -3.666 1.800 13.745 1.00 92.50 87 GLU A CA 1
ATOM 690 C C . GLU A 1 87 ? -4.961 1.064 14.109 1.00 92.50 87 GLU A C 1
ATOM 692 O O . GLU A 1 87 ? -5.851 0.944 13.260 1.00 92.50 87 GLU A O 1
ATOM 697 N N . TYR A 1 88 ? -5.094 0.596 15.350 1.00 95.12 88 TYR A N 1
ATOM 698 C CA . TYR A 1 88 ? -6.227 -0.210 15.797 1.00 95.12 88 TYR A CA 1
ATOM 699 C C . TYR A 1 88 ? -6.529 -0.060 17.294 1.00 95.12 88 TYR A C 1
ATOM 701 O O . TYR A 1 88 ? -5.667 0.320 18.090 1.00 95.12 88 TYR A O 1
ATOM 709 N N . VAL A 1 89 ? -7.757 -0.420 17.664 1.00 94.44 89 VAL A N 1
ATOM 710 C CA . VAL A 1 89 ? -8.187 -0.710 19.039 1.00 94.44 89 VAL A CA 1
ATOM 711 C C . VAL A 1 89 ? -8.147 -2.222 19.220 1.00 94.44 89 VAL A C 1
ATOM 713 O O . VAL A 1 89 ? -8.801 -2.918 18.456 1.00 94.44 89 VAL A O 1
ATOM 716 N N . ALA A 1 90 ? -7.387 -2.746 20.173 1.00 91.56 90 ALA A N 1
ATOM 717 C CA . ALA A 1 90 ? -7.322 -4.175 20.474 1.00 91.56 90 ALA A CA 1
ATOM 718 C C . ALA A 1 90 ? -8.012 -4.493 21.803 1.00 91.56 90 ALA A C 1
ATOM 720 O O . ALA A 1 90 ? -7.941 -3.712 22.755 1.00 91.56 90 ALA A O 1
ATOM 721 N N . PHE A 1 91 ? -8.653 -5.657 21.853 1.00 87.69 91 PHE A N 1
ATOM 722 C CA . PHE A 1 91 ? -9.371 -6.185 23.003 1.00 87.69 91 PHE A CA 1
ATOM 723 C C . PHE A 1 91 ? -8.773 -7.503 23.456 1.00 87.69 91 PHE A C 1
ATOM 725 O O . PHE A 1 91 ? -8.487 -8.381 22.638 1.00 87.69 91 PHE A O 1
ATOM 732 N N . GLY A 1 92 ? -8.718 -7.669 24.773 1.00 75.00 92 GLY A N 1
ATOM 733 C CA . GLY A 1 92 ? -8.325 -8.918 25.391 1.00 75.00 92 GLY A CA 1
ATOM 734 C C . GLY A 1 92 ? -6.814 -9.069 25.396 1.00 75.00 92 GLY A C 1
ATOM 735 O O . GLY A 1 92 ? -6.140 -8.960 24.376 1.00 75.00 92 GLY A O 1
ATOM 736 N N . TRP A 1 93 ? -6.317 -9.318 26.591 1.00 59.94 93 TRP A N 1
ATOM 737 C CA . TRP A 1 93 ? -4.939 -9.644 26.879 1.00 59.94 93 TRP A CA 1
ATOM 738 C C . TRP A 1 93 ? -5.071 -10.783 27.882 1.00 59.94 93 TRP A C 1
ATOM 740 O O . TRP A 1 93 ? -5.595 -10.587 28.984 1.00 59.94 93 TRP A O 1
ATOM 750 N N . ALA A 1 94 ? -4.711 -12.001 27.493 1.00 61.47 94 ALA A N 1
ATOM 751 C CA . ALA A 1 94 ? -4.542 -13.033 28.503 1.00 61.47 94 ALA A CA 1
ATOM 752 C C . ALA A 1 94 ? -3.428 -12.584 29.477 1.00 61.47 94 ALA A C 1
ATOM 754 O O . ALA A 1 94 ? -2.548 -11.821 29.076 1.00 61.47 94 ALA A O 1
ATOM 755 N N . PRO A 1 95 ? -3.442 -13.012 30.755 1.00 58.56 95 PRO A N 1
ATOM 756 C CA . PRO A 1 95 ? -2.472 -12.562 31.764 1.00 58.56 95 PRO A CA 1
ATOM 757 C C . PRO A 1 95 ? -0.996 -12.732 31.357 1.00 58.56 95 PRO A C 1
ATOM 759 O O . PRO A 1 95 ? -0.111 -12.163 31.991 1.00 58.56 95 PRO A O 1
ATOM 762 N N . ASP A 1 96 ? -0.736 -13.548 30.335 1.00 70.81 96 ASP A N 1
ATOM 763 C CA . ASP A 1 96 ? 0.572 -13.874 29.788 1.00 70.81 96 ASP A CA 1
ATOM 764 C C . ASP A 1 96 ? 1.148 -12.835 28.812 1.00 70.81 96 ASP A C 1
ATOM 766 O O . ASP A 1 96 ? 2.360 -12.859 28.617 1.00 70.81 96 ASP A O 1
ATOM 770 N N . GLY A 1 97 ? 0.368 -11.901 28.252 1.00 61.75 97 GLY A N 1
ATOM 771 C CA . GLY A 1 97 ? 0.923 -10.903 27.321 1.00 61.75 97 GLY A CA 1
ATOM 772 C C . GLY A 1 97 ? 0.489 -11.016 25.871 1.00 61.75 97 GLY A C 1
ATOM 773 O O . GLY A 1 97 ? 0.471 -10.014 25.160 1.00 61.75 97 GLY A O 1
ATOM 774 N N . ASP A 1 98 ? 0.180 -12.230 25.420 1.00 72.75 98 ASP A N 1
ATOM 775 C CA . ASP A 1 98 ? 0.505 -12.582 24.032 1.00 72.75 98 ASP A CA 1
ATOM 776 C C . ASP A 1 98 ? -0.714 -12.829 23.138 1.00 72.75 98 ASP A C 1
ATOM 778 O O . ASP A 1 98 ? -0.582 -12.895 21.914 1.00 72.75 98 ASP A O 1
ATOM 782 N N . THR A 1 99 ? -1.917 -12.948 23.706 1.00 79.44 99 THR A N 1
ATOM 783 C CA . THR A 1 99 ? -3.128 -13.228 22.919 1.00 79.44 99 THR A CA 1
ATOM 784 C C . THR A 1 99 ? -4.064 -12.030 22.835 1.00 79.44 99 THR A C 1
ATOM 786 O O . THR A 1 99 ? -4.775 -11.703 23.782 1.00 79.44 99 THR A O 1
ATOM 789 N N . ILE A 1 100 ? -4.095 -11.419 21.645 1.00 81.12 100 ILE A N 1
ATOM 790 C CA . ILE A 1 100 ? -5.117 -10.449 21.234 1.00 81.12 100 ILE A CA 1
ATOM 791 C C . ILE A 1 100 ? -6.394 -11.224 20.905 1.00 81.12 100 ILE A C 1
ATOM 793 O O . ILE A 1 100 ? -6.393 -12.068 20.005 1.00 81.12 100 ILE A O 1
ATOM 797 N N . VAL A 1 101 ? -7.483 -10.935 21.619 1.00 83.38 101 VAL A N 1
ATOM 798 C CA . VAL A 1 101 ? -8.768 -11.620 21.417 1.00 83.38 101 VAL A CA 1
ATOM 799 C C . VAL A 1 101 ? -9.536 -11.035 20.248 1.00 83.38 101 VAL A C 1
ATOM 801 O O . VAL A 1 101 ? -10.161 -11.799 19.533 1.00 83.38 101 VAL A O 1
ATOM 804 N N . ASP A 1 102 ? -9.538 -9.722 20.048 1.00 88.50 102 ASP A N 1
ATOM 805 C CA . ASP A 1 102 ? -10.180 -9.077 18.896 1.00 88.50 102 ASP A CA 1
ATOM 806 C C . ASP A 1 102 ? -9.546 -7.699 18.653 1.00 88.50 102 ASP A C 1
ATOM 808 O O . ASP A 1 102 ? -8.857 -7.164 19.524 1.00 88.50 102 ASP A O 1
ATOM 812 N N . TRP A 1 103 ? -9.743 -7.109 17.475 1.00 93.25 103 TRP A N 1
ATOM 813 C CA . TRP A 1 103 ? -9.250 -5.767 17.179 1.00 93.25 103 TRP A CA 1
ATOM 814 C C . TRP A 1 103 ? -10.066 -5.050 16.096 1.00 93.25 103 TRP A C 1
ATOM 816 O O . TRP A 1 103 ? -10.643 -5.645 15.186 1.00 93.25 103 TRP A O 1
ATOM 826 N N . ILE A 1 104 ? -10.082 -3.722 16.174 1.00 95.62 104 ILE A N 1
ATOM 827 C CA . ILE A 1 104 ? -10.785 -2.830 15.257 1.00 95.62 104 ILE A CA 1
ATOM 828 C C . ILE A 1 104 ? -9.772 -1.907 14.586 1.00 95.62 104 ILE A C 1
ATOM 830 O O . ILE A 1 104 ? -9.186 -1.066 15.272 1.00 95.62 104 ILE A O 1
ATOM 834 N N . PRO A 1 105 ? -9.588 -1.978 13.256 1.00 96.88 105 PRO A N 1
ATOM 835 C CA . PRO A 1 105 ? -8.819 -0.967 12.548 1.00 96.88 105 PRO A CA 1
ATOM 836 C C . PRO A 1 105 ? -9.454 0.415 12.749 1.00 96.88 105 PRO A C 1
ATOM 838 O O . PRO A 1 105 ? -10.634 0.618 12.472 1.00 96.88 105 PRO A O 1
ATOM 841 N N . LEU A 1 106 ? -8.671 1.408 13.169 1.00 97.44 106 LEU A N 1
ATOM 842 C CA . LEU A 1 106 ? -9.196 2.744 13.480 1.00 97.44 106 LEU A CA 1
ATOM 843 C C . LEU A 1 106 ? -9.859 3.421 12.278 1.00 97.44 106 LEU A C 1
ATOM 845 O O . LEU A 1 106 ? -10.811 4.181 12.425 1.00 97.44 106 LEU A O 1
ATOM 849 N N . HIS A 1 107 ? -9.376 3.146 11.066 1.00 97.56 107 HIS A N 1
ATOM 850 C CA . HIS A 1 107 ? -9.974 3.697 9.853 1.00 97.56 107 HIS A CA 1
ATOM 851 C C . HIS A 1 107 ? -11.366 3.115 9.537 1.00 97.56 107 HIS A C 1
ATOM 853 O O . HIS A 1 107 ? -12.077 3.706 8.723 1.00 97.56 107 HIS A O 1
ATOM 859 N N . GLU A 1 108 ? -11.755 2.014 10.190 1.00 97.25 108 GLU A N 1
ATOM 860 C CA . GLU A 1 108 ? -13.059 1.354 10.057 1.00 97.25 108 GLU A CA 1
ATOM 861 C C . GLU A 1 108 ? -14.049 1.673 11.180 1.00 97.25 108 GLU A C 1
ATOM 863 O O . GLU A 1 108 ? -15.210 1.274 11.099 1.00 97.25 108 GLU A O 1
ATOM 868 N N . ILE A 1 109 ? -13.632 2.386 12.228 1.00 97.56 109 ILE A N 1
ATOM 869 C CA . ILE A 1 109 ? -14.576 2.890 13.228 1.00 97.56 109 ILE A CA 1
ATOM 870 C C . ILE A 1 109 ? -15.462 3.914 12.535 1.00 97.56 109 ILE A C 1
ATOM 872 O O . ILE A 1 109 ? -14.946 4.877 11.974 1.00 97.56 109 ILE A O 1
ATOM 876 N N . GLU A 1 110 ? -16.775 3.710 12.551 1.00 97.25 110 GLU A N 1
ATOM 877 C CA . GLU A 1 110 ? -17.773 4.634 12.020 1.00 97.25 110 GLU A CA 1
ATOM 878 C C . GLU A 1 110 ? -17.911 5.839 12.955 1.00 97.25 110 GLU A C 1
ATOM 880 O O . GLU A 1 110 ? -17.659 6.975 12.532 1.00 97.25 110 GLU A O 1
ATOM 885 N N . TYR A 1 111 ? -18.222 5.568 14.228 1.00 97.69 111 TYR A N 1
ATOM 886 C CA . TYR A 1 111 ? -18.326 6.556 15.298 1.00 97.69 111 TYR A CA 1
ATOM 887 C C . TYR A 1 111 ? -18.014 5.958 16.679 1.00 97.69 111 TYR A C 1
ATOM 889 O O . TYR A 1 111 ? -18.121 4.749 16.905 1.00 97.69 111 TYR A O 1
ATOM 897 N N . VAL A 1 112 ? -17.694 6.854 17.616 1.00 96.88 112 VAL A N 1
ATOM 898 C CA . VAL A 1 112 ? -17.598 6.577 19.052 1.00 96.88 112 VAL A CA 1
ATOM 899 C C . VAL A 1 112 ? -18.538 7.525 19.790 1.00 96.88 112 VAL A C 1
ATOM 901 O O . VAL A 1 112 ? -18.500 8.732 19.551 1.00 96.88 112 VAL A O 1
ATOM 904 N N . ALA A 1 113 ? -19.396 6.997 20.660 1.00 96.38 113 ALA A N 1
ATOM 905 C CA . ALA A 1 113 ? -20.399 7.788 21.375 1.00 96.38 113 ALA A CA 1
ATOM 906 C C . ALA A 1 113 ? -20.655 7.234 22.781 1.00 96.38 113 ALA A C 1
ATOM 908 O O . ALA A 1 113 ? -20.433 6.051 23.025 1.00 96.38 113 ALA A O 1
ATOM 909 N N . HIS A 1 114 ? -21.191 8.055 23.684 1.00 94.62 114 HIS A N 1
ATOM 910 C CA . HIS A 1 114 ? -21.739 7.549 24.943 1.00 94.62 114 HIS A CA 1
ATOM 911 C C . HIS A 1 114 ? -22.898 6.587 24.668 1.00 94.62 114 HIS A C 1
ATOM 913 O O . HIS A 1 114 ? -23.662 6.767 23.712 1.00 94.62 114 HIS A O 1
ATOM 919 N N . CYS A 1 115 ? -23.049 5.576 25.520 1.00 89.62 115 CYS A N 1
ATOM 920 C CA . CYS A 1 115 ? -24.223 4.713 25.472 1.00 89.62 115 CYS A CA 1
ATOM 921 C C . CYS A 1 115 ? -25.436 5.485 25.997 1.00 89.62 115 CYS A C 1
ATOM 923 O O . CYS A 1 115 ? -25.464 5.882 27.163 1.00 89.62 115 CYS A O 1
ATOM 925 N N . ARG A 1 116 ? -26.452 5.706 25.155 1.00 87.19 116 ARG A N 1
ATOM 926 C CA . ARG A 1 116 ? -27.697 6.327 25.615 1.00 87.19 116 ARG A CA 1
ATOM 927 C C . ARG A 1 116 ? -28.607 5.275 26.245 1.00 87.19 116 ARG A C 1
ATOM 929 O O . ARG A 1 116 ? -28.604 4.108 25.854 1.00 87.19 116 ARG A O 1
ATOM 936 N N . ALA A 1 117 ? -29.400 5.688 27.230 1.00 79.31 117 ALA A N 1
ATOM 937 C CA . ALA A 1 117 ? -30.272 4.779 27.974 1.00 79.31 117 ALA A CA 1
ATOM 938 C C . ALA A 1 117 ? -31.400 4.162 27.121 1.00 79.31 117 ALA A C 1
ATOM 940 O O . ALA A 1 117 ? -31.920 3.108 27.474 1.00 79.31 117 ALA A O 1
ATOM 941 N N . ASP A 1 118 ? -31.787 4.819 26.028 1.00 81.12 118 ASP A N 1
ATOM 942 C CA . ASP A 1 118 ? -32.811 4.391 25.068 1.00 81.12 118 ASP A CA 1
ATOM 943 C C . ASP A 1 118 ? -32.292 3.412 24.006 1.00 81.12 118 ASP A C 1
ATOM 945 O O . ASP A 1 118 ? -33.072 2.649 23.446 1.00 81.12 118 ASP A O 1
ATOM 949 N N . GLU A 1 119 ? -30.986 3.408 23.741 1.00 74.38 119 GLU A N 1
ATOM 950 C CA . GLU A 1 119 ? -30.360 2.545 22.729 1.00 74.38 119 GLU A CA 1
ATOM 951 C C . GLU A 1 119 ? -29.954 1.178 23.278 1.00 74.38 119 GLU A C 1
ATOM 953 O O . GLU A 1 119 ? -29.710 0.235 22.524 1.00 74.38 119 GLU A O 1
ATOM 958 N N . LEU A 1 120 ? -29.841 1.078 24.600 1.00 68.50 120 LEU A N 1
ATOM 959 C CA . LEU A 1 120 ? -29.636 -0.194 25.266 1.00 68.50 120 LEU A CA 1
ATOM 960 C C . LEU A 1 120 ? -30.960 -0.959 25.205 1.00 68.50 120 LEU A C 1
ATOM 962 O O . LEU A 1 120 ? -32.006 -0.333 25.387 1.00 68.50 120 LEU A O 1
ATOM 966 N N . PRO A 1 121 ? -30.943 -2.281 24.957 1.00 63.19 121 PRO A N 1
ATOM 967 C CA . PRO A 1 121 ? -32.158 -3.080 24.903 1.00 63.19 121 PRO A CA 1
ATOM 968 C C . PRO A 1 121 ? -33.020 -2.793 26.138 1.00 63.19 121 PRO A C 1
ATOM 970 O O . PRO A 1 121 ? -32.648 -3.140 27.261 1.00 63.19 121 PRO A O 1
ATOM 973 N N . GLN A 1 122 ? -34.133 -2.079 25.945 1.00 60.66 122 GLN A N 1
ATOM 974 C CA . GLN A 1 122 ? -35.086 -1.818 27.012 1.00 60.66 122 GLN A CA 1
ATOM 975 C C . GLN A 1 122 ? -35.840 -3.115 27.242 1.00 60.66 122 GLN A C 1
ATOM 977 O O . GLN A 1 122 ? -36.857 -3.372 26.596 1.00 60.66 122 GLN A O 1
ATOM 982 N N . ASP A 1 123 ? -35.326 -3.960 28.130 1.00 53.97 123 ASP A N 1
ATOM 983 C CA . ASP A 1 123 ? -36.110 -5.108 28.535 1.00 53.97 123 ASP A CA 1
ATOM 984 C C . ASP A 1 123 ? -37.303 -4.610 29.362 1.00 53.97 123 ASP A C 1
ATOM 986 O O . ASP A 1 123 ? -37.179 -3.915 30.374 1.00 53.97 123 ASP A O 1
ATOM 990 N N . SER A 1 124 ? -38.495 -4.908 28.854 1.00 55.09 124 SER A N 1
ATOM 991 C CA . SER A 1 124 ? -39.775 -4.627 29.512 1.00 55.09 124 SER A CA 1
ATOM 992 C C . SER A 1 124 ? -40.004 -5.524 30.733 1.00 55.09 124 SER A C 1
ATOM 994 O O . SER A 1 124 ? -40.964 -5.327 31.477 1.00 55.09 124 SER A O 1
ATOM 996 N N . ARG A 1 125 ? -39.124 -6.505 30.946 1.00 57.44 125 ARG A N 1
ATOM 997 C CA . ARG A 1 125 ? -39.130 -7.444 32.060 1.00 57.44 125 ARG A CA 1
ATOM 998 C C . ARG A 1 125 ? -37.757 -7.386 32.726 1.00 57.44 125 ARG A C 1
ATOM 1000 O O . ARG A 1 125 ? -36.766 -7.194 32.038 1.00 57.44 125 ARG A O 1
ATOM 1007 N N . ASP A 1 126 ? -37.680 -7.591 34.039 1.00 61.78 126 ASP A N 1
ATOM 1008 C CA . ASP A 1 126 ? -36.420 -7.747 34.797 1.00 61.78 126 ASP A CA 1
ATOM 1009 C C . ASP A 1 126 ? -35.638 -9.025 34.401 1.00 61.78 126 ASP A C 1
ATOM 1011 O O . ASP A 1 126 ? -35.019 -9.687 35.235 1.00 61.78 126 ASP A O 1
ATOM 1015 N N . GLN A 1 127 ? -35.712 -9.442 33.136 1.00 59.16 127 GLN A N 1
ATOM 1016 C CA . GLN A 1 127 ? -34.977 -10.575 32.620 1.00 59.16 127 GLN A CA 1
ATOM 1017 C C . GLN A 1 127 ? -33.590 -10.102 32.189 1.00 59.16 127 GLN A C 1
ATOM 1019 O O . GLN A 1 127 ? -33.427 -9.015 31.633 1.00 59.16 127 GLN A O 1
ATOM 1024 N N . PRO A 1 128 ? -32.551 -10.882 32.499 1.00 57.88 128 PRO A N 1
ATOM 1025 C CA . PRO A 1 128 ? -31.224 -10.531 32.063 1.00 57.88 128 PRO A CA 1
ATOM 1026 C C . PRO A 1 128 ? -31.134 -10.656 30.539 1.00 57.88 128 PRO A C 1
ATOM 1028 O O . PRO A 1 128 ? -31.425 -11.711 29.974 1.00 57.88 128 PRO A O 1
ATOM 1031 N N . VAL A 1 129 ? -30.696 -9.584 29.881 1.00 58.97 129 VAL A N 1
ATOM 1032 C CA . VAL A 1 129 ? -30.479 -9.584 28.434 1.00 58.97 129 VAL A CA 1
ATOM 1033 C C . VAL A 1 129 ? -29.194 -10.349 28.150 1.00 58.97 129 VAL A C 1
ATOM 1035 O O . VAL A 1 129 ? -28.106 -9.985 28.611 1.00 58.97 129 VAL A O 1
ATOM 1038 N N . GLU A 1 130 ? -29.331 -11.443 27.411 1.00 59.22 130 GLU A N 1
ATOM 1039 C CA . GLU A 1 130 ? -28.201 -12.210 26.911 1.00 59.22 130 GLU A CA 1
ATOM 1040 C C . GLU A 1 130 ? -27.681 -11.505 25.658 1.00 59.22 130 GLU A C 1
ATOM 1042 O O . GLU A 1 130 ? -28.340 -11.500 24.619 1.00 59.22 130 GLU A O 1
ATOM 1047 N N . ILE A 1 131 ? -26.524 -10.848 25.769 1.00 63.22 131 ILE A N 1
ATOM 1048 C CA . ILE A 1 131 ? -25.858 -10.301 24.590 1.00 63.22 131 ILE A CA 1
ATOM 1049 C C . ILE A 1 131 ? -24.918 -11.372 24.057 1.00 63.22 131 ILE A C 1
ATOM 1051 O O . ILE A 1 131 ? -24.063 -11.903 24.775 1.00 63.22 131 ILE A O 1
ATOM 1055 N N . GLU A 1 132 ? -25.123 -11.707 22.789 1.00 53.25 132 GLU A N 1
ATOM 1056 C CA . GLU A 1 132 ? -24.277 -12.634 22.061 1.00 53.25 132 GLU A CA 1
ATOM 1057 C C . GLU A 1 132 ? -23.090 -11.877 21.478 1.00 53.25 132 GLU A C 1
ATOM 1059 O O . GLU A 1 132 ? -23.244 -10.944 20.687 1.00 53.25 132 GLU A O 1
ATOM 1064 N N . TYR A 1 133 ? -21.894 -12.306 21.858 1.00 61.59 133 TYR A N 1
ATOM 1065 C CA . TYR A 1 133 ? -20.655 -11.862 21.242 1.00 61.59 133 TYR A CA 1
ATOM 1066 C C . TYR A 1 133 ? -19.974 -13.071 20.607 1.00 61.59 133 TYR A C 1
ATOM 1068 O O . TYR A 1 133 ? -20.106 -14.193 21.087 1.00 61.59 133 TYR A O 1
ATOM 1076 N N . TYR A 1 134 ? -19.245 -12.851 19.521 1.00 50.09 134 TYR A N 1
ATOM 1077 C CA . TYR A 1 134 ? -18.453 -13.893 18.874 1.00 50.09 134 TYR A CA 1
ATOM 1078 C C . TYR A 1 134 ? -16.989 -13.658 19.233 1.00 50.09 134 TYR A C 1
ATOM 1080 O O . TYR A 1 134 ? -16.496 -12.544 19.049 1.00 50.09 134 TYR A O 1
ATOM 1088 N N . ASP A 1 135 ? -16.310 -14.679 19.759 1.00 54.59 135 ASP A N 1
ATOM 1089 C CA . ASP A 1 135 ? -14.855 -14.629 19.920 1.00 54.59 135 ASP A CA 1
ATOM 1090 C C . ASP A 1 135 ? -14.153 -14.652 18.545 1.00 54.59 135 ASP A C 1
ATOM 1092 O O . ASP A 1 135 ? -14.784 -14.841 17.498 1.00 54.59 135 ASP A O 1
ATOM 1096 N N . THR A 1 136 ? -12.831 -14.478 18.525 1.00 44.41 136 THR A N 1
ATOM 1097 C CA . THR A 1 136 ? -12.018 -14.550 17.295 1.00 44.41 136 THR A CA 1
ATOM 1098 C C . THR A 1 136 ? -12.101 -15.889 16.568 1.00 44.41 136 THR A C 1
ATOM 1100 O O . THR A 1 136 ? -11.831 -15.953 15.371 1.00 44.41 136 THR A O 1
ATOM 1103 N N . ASN A 1 137 ? -12.501 -16.955 17.260 1.00 52.62 137 ASN A N 1
ATOM 1104 C CA . ASN A 1 137 ? -12.737 -18.280 16.698 1.00 52.62 137 ASN A CA 1
ATOM 1105 C C . ASN A 1 137 ? -14.207 -18.494 16.310 1.00 52.62 137 ASN A C 1
ATOM 1107 O O . ASN A 1 137 ? -14.618 -19.638 16.099 1.00 52.62 137 ASN A O 1
ATOM 1111 N N . MET A 1 138 ? -15.007 -17.423 16.233 1.00 48.97 138 MET A N 1
ATOM 1112 C CA . MET A 1 138 ? -16.446 -17.465 15.963 1.00 48.97 138 MET A CA 1
ATOM 1113 C C . MET A 1 138 ? -17.248 -18.274 16.996 1.00 48.97 138 MET A C 1
ATOM 1115 O O . MET A 1 138 ? -18.397 -18.640 16.740 1.00 48.97 138 MET A O 1
ATOM 1119 N N . LYS A 1 139 ? -16.688 -18.561 18.176 1.00 65.56 139 LYS A N 1
ATOM 1120 C CA . LYS A 1 139 ? -17.444 -19.170 19.268 1.00 65.56 139 LYS A CA 1
ATOM 1121 C C . LYS A 1 139 ? -18.363 -18.124 19.866 1.00 65.56 139 LYS A C 1
ATOM 1123 O O . LYS A 1 139 ? -17.942 -17.043 20.272 1.00 65.56 139 LYS A O 1
ATOM 1128 N N . GLN A 1 140 ? -19.633 -18.486 19.928 1.00 56.44 140 GLN A N 1
ATOM 1129 C CA . GLN A 1 140 ? -20.676 -17.680 20.528 1.00 56.44 140 GLN A CA 1
ATOM 1130 C C . GLN A 1 140 ? -20.471 -17.663 22.049 1.00 56.44 140 GLN A C 1
ATOM 1132 O O . GLN A 1 140 ? -20.655 -18.670 22.734 1.00 56.44 140 GLN A O 1
ATOM 1137 N N . LEU A 1 141 ? -20.047 -16.519 22.573 1.00 63.59 141 LEU A N 1
ATOM 1138 C CA . LEU A 1 141 ? -19.980 -16.236 23.995 1.00 63.59 141 LEU A CA 1
ATOM 1139 C C . LEU A 1 141 ? -21.258 -15.506 24.391 1.00 63.59 141 LEU A C 1
ATOM 1141 O O . LEU A 1 141 ? -21.574 -14.424 23.894 1.00 63.59 141 LEU A O 1
ATOM 1145 N N . LYS A 1 142 ? -21.998 -16.117 25.309 1.00 66.06 142 LYS A N 1
ATOM 1146 C CA . LYS A 1 142 ? -23.199 -15.537 25.897 1.00 66.06 142 LYS A CA 1
ATOM 1147 C C . LYS A 1 142 ? -22.806 -14.834 27.183 1.00 66.06 142 LYS A C 1
ATOM 1149 O O . LYS A 1 142 ? -22.339 -15.480 28.121 1.00 66.06 142 LYS A O 1
ATOM 1154 N N . ARG A 1 143 ? -22.966 -13.510 27.228 1.00 62.91 143 ARG A N 1
ATOM 1155 C CA . ARG A 1 143 ? -22.806 -12.750 28.470 1.00 62.91 143 ARG A CA 1
ATOM 1156 C C . ARG A 1 143 ? -24.165 -12.241 28.913 1.00 62.91 143 ARG A C 1
ATOM 1158 O O . ARG A 1 143 ? -24.808 -11.442 28.241 1.00 62.91 143 ARG A O 1
ATOM 1165 N N . THR A 1 144 ? -24.576 -12.716 30.076 1.00 60.94 144 THR A N 1
ATOM 1166 C CA . THR A 1 144 ? -25.751 -12.243 30.793 1.00 60.94 144 THR A CA 1
ATOM 1167 C C . THR A 1 144 ? -25.402 -10.900 31.432 1.00 60.94 144 THR A C 1
ATOM 1169 O O . THR A 1 144 ? -24.606 -10.852 32.372 1.00 60.94 144 THR A O 1
ATOM 1172 N N . LEU A 1 145 ? -25.931 -9.797 30.900 1.00 59.06 145 LEU A N 1
ATOM 1173 C CA . LEU A 1 145 ? -25.774 -8.486 31.527 1.00 59.06 145 LEU A CA 1
ATOM 1174 C C . LEU A 1 145 ? -26.943 -8.249 32.478 1.00 59.06 145 LEU A C 1
ATOM 1176 O O . LEU A 1 145 ? -28.076 -8.015 32.062 1.00 59.06 145 LEU A O 1
ATOM 1180 N N . THR A 1 146 ? -26.660 -8.306 33.774 1.00 57.56 146 THR A N 1
ATOM 1181 C CA . THR A 1 146 ? -27.605 -7.883 34.805 1.00 57.56 146 THR A CA 1
ATOM 1182 C C . THR A 1 146 ? -27.477 -6.375 34.966 1.00 57.56 146 THR A C 1
ATOM 1184 O O . THR A 1 146 ? -26.502 -5.884 35.538 1.00 57.56 146 THR A O 1
ATOM 1187 N N . TYR A 1 147 ? -28.433 -5.620 34.429 1.00 58.16 147 TYR A N 1
ATOM 1188 C CA . TYR A 1 147 ? -28.460 -4.177 34.635 1.00 58.16 147 TYR A CA 1
ATOM 1189 C C . TYR A 1 147 ? -28.994 -3.884 36.042 1.00 58.16 147 TYR A C 1
ATOM 1191 O O . TYR A 1 147 ? -30.111 -4.304 36.355 1.00 58.16 147 TYR A O 1
ATOM 1199 N N . PRO A 1 148 ? -28.242 -3.174 36.906 1.00 55.56 148 PRO A N 1
ATOM 1200 C CA . PRO A 1 148 ? -28.836 -2.615 38.109 1.00 55.56 148 PRO A CA 1
ATOM 1201 C C . PRO A 1 148 ? -29.980 -1.684 37.683 1.00 55.56 148 PRO A C 1
ATOM 1203 O O . PRO A 1 148 ? -29.927 -1.061 36.621 1.00 55.56 148 PRO A O 1
ATOM 1206 N N . SER A 1 149 ? -31.043 -1.689 38.481 1.00 58.47 149 SER A N 1
ATOM 1207 C CA . SER A 1 149 ? -32.339 -1.042 38.253 1.00 58.47 149 SER A CA 1
ATOM 1208 C C . SER A 1 149 ? -32.267 0.368 37.637 1.00 58.47 149 SER A C 1
ATOM 1210 O O . SER A 1 149 ? -31.263 1.062 37.729 1.00 58.47 149 SER A O 1
ATOM 1212 N N . LYS A 1 150 ? -33.379 0.812 37.024 1.00 58.03 150 LYS A N 1
ATOM 1213 C CA . LYS A 1 150 ? -33.599 2.069 36.258 1.00 58.03 150 LYS A CA 1
ATOM 1214 C C . LYS A 1 150 ? -33.089 3.395 36.865 1.00 58.03 150 LYS A C 1
ATOM 1216 O O . LYS A 1 150 ? -33.274 4.446 36.251 1.00 58.03 150 LYS A O 1
ATOM 1221 N N . HIS A 1 151 ? -32.479 3.400 38.039 1.00 56.97 151 HIS A N 1
ATOM 1222 C CA . HIS A 1 151 ? -31.979 4.593 38.694 1.00 56.97 151 HIS A CA 1
ATOM 1223 C C . HIS A 1 151 ? -30.468 4.728 38.502 1.00 56.97 151 HIS A C 1
ATOM 1225 O O . HIS A 1 151 ? -29.682 4.003 39.093 1.00 56.97 151 HIS A O 1
ATOM 1231 N N . PHE A 1 152 ? -30.106 5.718 37.680 1.00 57.31 152 PHE A N 1
ATOM 1232 C CA . PHE A 1 152 ? -28.754 6.240 37.489 1.00 57.31 152 PHE A CA 1
ATOM 1233 C C . PHE A 1 152 ? -27.772 5.261 36.828 1.00 57.31 152 PHE A C 1
ATOM 1235 O O . PHE A 1 152 ? -27.020 4.545 37.485 1.00 57.31 152 PHE A O 1
ATOM 1242 N N . ARG A 1 153 ? -27.740 5.271 35.487 1.00 62.88 153 ARG A N 1
ATOM 1243 C CA . ARG A 1 153 ? -26.611 4.679 34.764 1.00 62.88 153 ARG A CA 1
ATOM 1244 C C . ARG A 1 153 ? -25.444 5.668 34.792 1.00 62.88 153 ARG A C 1
ATOM 1246 O O . ARG A 1 153 ? -25.637 6.810 34.373 1.00 62.88 153 ARG A O 1
ATOM 1253 N N . PRO A 1 154 ? -24.263 5.264 35.278 1.00 62.00 154 PRO A N 1
ATOM 1254 C CA . PRO A 1 154 ? -23.088 6.114 35.206 1.00 62.00 154 PRO A CA 1
ATOM 1255 C C . PRO A 1 154 ? -22.725 6.351 33.732 1.00 62.00 154 PRO A C 1
ATOM 1257 O O . PRO A 1 154 ? -22.780 5.426 32.923 1.00 62.00 154 PRO A O 1
ATOM 1260 N N . GLN A 1 155 ? -22.324 7.576 33.377 1.00 81.75 155 GLN A N 1
ATOM 1261 C CA . GLN A 1 155 ? -21.838 7.946 32.033 1.00 81.75 155 GLN A CA 1
ATOM 1262 C C . GLN A 1 155 ? -20.456 7.333 31.709 1.00 81.75 155 GLN A C 1
ATOM 1264 O O . GLN A 1 155 ? -19.673 7.866 30.926 1.00 81.75 155 GLN A O 1
ATOM 1269 N N . THR A 1 156 ? -20.135 6.201 32.332 1.00 87.75 156 THR A N 1
ATOM 1270 C CA . THR A 1 156 ? -18.859 5.499 32.209 1.00 87.75 156 THR A CA 1
ATOM 1271 C C . THR A 1 156 ? -18.841 4.520 31.038 1.00 87.75 156 THR A C 1
ATOM 1273 O O . THR A 1 156 ? -17.799 3.945 30.749 1.00 87.75 156 THR A O 1
ATOM 1276 N N . GLU A 1 157 ? -19.971 4.312 30.359 1.00 87.69 157 GLU A N 1
ATOM 1277 C CA . GLU A 1 157 ? -20.081 3.409 29.213 1.00 87.69 157 GLU A CA 1
ATOM 1278 C C . GLU A 1 157 ? -20.092 4.180 27.889 1.00 87.69 157 GLU A C 1
ATOM 1280 O O . GLU A 1 157 ? -20.857 5.133 27.693 1.00 87.69 157 GLU A O 1
ATOM 1285 N N . PHE A 1 158 ? -19.291 3.712 26.938 1.00 92.69 158 PHE A N 1
ATOM 1286 C CA . PHE A 1 158 ? -19.249 4.222 25.573 1.00 92.69 158 PHE A CA 1
ATOM 1287 C C . PHE A 1 158 ? -19.279 3.072 24.571 1.00 92.69 158 PHE A C 1
ATOM 1289 O O . PHE A 1 158 ? -18.957 1.926 24.883 1.00 92.69 158 PHE A O 1
ATOM 1296 N N . LYS A 1 159 ? -19.709 3.379 23.351 1.00 92.81 159 LYS A N 1
ATOM 1297 C CA . LYS A 1 159 ? -19.855 2.417 22.266 1.00 92.81 159 LYS A CA 1
ATOM 1298 C C . LYS A 1 159 ? -19.015 2.805 21.061 1.00 92.81 159 LYS A C 1
ATOM 1300 O O . LYS A 1 159 ? -18.927 3.982 20.708 1.00 92.81 159 LYS A O 1
ATOM 1305 N N . ILE A 1 160 ? -18.451 1.796 20.411 1.00 95.44 160 ILE A N 1
ATOM 1306 C CA . ILE A 1 160 ? -17.726 1.898 19.147 1.00 95.44 160 ILE A CA 1
ATOM 1307 C C . ILE A 1 160 ? -18.531 1.130 18.104 1.00 95.44 160 ILE A C 1
ATOM 1309 O O . ILE A 1 160 ? -18.747 -0.074 18.242 1.00 95.44 160 ILE A O 1
ATOM 1313 N N . LYS A 1 161 ? -18.979 1.822 17.060 1.00 95.25 161 LYS A N 1
ATOM 1314 C CA . LYS A 1 161 ? -19.633 1.206 15.903 1.00 95.25 161 LYS A CA 1
ATOM 1315 C C . LYS A 1 161 ? -18.632 1.141 14.757 1.00 95.25 161 LYS A C 1
ATOM 1317 O O . LYS A 1 161 ? -17.966 2.137 14.478 1.00 95.25 161 LYS A O 1
ATOM 1322 N N . THR A 1 162 ? -18.505 -0.013 14.113 1.00 96.88 162 THR A N 1
ATOM 1323 C CA . THR A 1 162 ? -17.679 -0.174 12.906 1.00 96.88 162 THR A CA 1
ATOM 1324 C C . THR A 1 162 ? -18.514 0.015 11.641 1.00 96.88 162 THR A C 1
ATOM 1326 O O . THR A 1 162 ? -19.741 -0.007 11.693 1.00 96.88 162 THR A O 1
ATOM 1329 N N . ILE A 1 163 ? -17.858 0.241 10.504 1.00 96.75 163 ILE A N 1
ATOM 1330 C CA . ILE A 1 163 ? -18.514 0.375 9.195 1.00 96.75 163 ILE A CA 1
ATOM 1331 C C . ILE A 1 163 ? -19.086 -0.983 8.750 1.00 96.75 163 ILE A C 1
ATOM 1333 O O . ILE A 1 163 ? -18.430 -2.013 8.917 1.00 96.75 163 ILE A O 1
ATOM 1337 N N . GLU A 1 164 ? -20.289 -0.986 8.165 1.00 94.62 164 GLU A N 1
ATOM 1338 C CA . GLU A 1 164 ? -21.008 -2.200 7.723 1.00 94.62 164 GLU A CA 1
ATOM 1339 C C . GLU A 1 164 ? -20.223 -3.044 6.710 1.00 94.62 164 GLU A C 1
ATOM 1341 O O . GLU A 1 164 ? -20.168 -4.261 6.844 1.00 94.62 164 GLU A O 1
ATOM 1346 N N . ASP A 1 165 ? -19.537 -2.400 5.766 1.00 93.94 165 ASP A N 1
ATOM 1347 C CA . ASP A 1 165 ? -18.706 -3.063 4.750 1.00 93.94 165 ASP A CA 1
ATOM 1348 C C . ASP A 1 165 ? -17.228 -3.231 5.180 1.00 93.94 165 ASP A C 1
ATOM 1350 O O . ASP A 1 165 ? -16.349 -3.461 4.345 1.00 93.94 165 ASP A O 1
ATOM 1354 N N . GLY A 1 166 ? -16.921 -3.045 6.470 1.00 93.25 166 GLY A N 1
ATOM 1355 C CA . GLY A 1 166 ? -15.570 -3.181 7.029 1.00 93.25 166 GLY A CA 1
ATOM 1356 C C . GLY A 1 166 ? -15.209 -4.612 7.449 1.00 93.25 166 GLY A C 1
ATOM 1357 O O . GLY A 1 166 ? -16.050 -5.512 7.445 1.00 93.25 166 GLY A O 1
ATOM 1358 N N . PHE A 1 167 ? -13.963 -4.812 7.892 1.00 90.56 167 PHE A N 1
ATOM 1359 C CA . PHE A 1 167 ? -13.467 -6.062 8.485 1.00 90.56 167 PHE A CA 1
ATOM 1360 C C . PHE A 1 167 ? -14.351 -6.554 9.639 1.00 90.56 167 PHE A C 1
ATOM 1362 O O . PHE A 1 167 ? -14.593 -7.749 9.767 1.00 90.56 167 PHE A O 1
ATOM 1369 N N . ASN A 1 168 ? -14.878 -5.627 10.442 1.00 92.00 168 ASN A N 1
ATOM 1370 C CA . ASN A 1 168 ? -15.761 -5.934 11.571 1.00 92.00 168 ASN A CA 1
ATOM 1371 C C . ASN A 1 168 ? -17.264 -5.861 11.242 1.00 92.00 168 ASN A C 1
ATOM 1373 O O . ASN A 1 168 ? -18.084 -5.898 12.158 1.00 92.00 168 ASN A O 1
ATOM 1377 N N . SER A 1 169 ? -17.632 -5.729 9.966 1.00 92.69 169 SER A N 1
ATOM 1378 C CA . SER A 1 169 ? -19.003 -5.855 9.446 1.00 92.69 169 SER A CA 1
ATOM 1379 C C . SER A 1 169 ? -20.097 -5.120 10.239 1.00 92.69 169 SER A C 1
ATOM 1381 O O . SER A 1 169 ? -21.139 -5.690 10.563 1.00 92.69 169 SER A O 1
ATOM 1383 N N . GLY A 1 170 ? -19.869 -3.864 10.627 1.00 91.06 170 GLY A N 1
ATOM 1384 C CA . GLY A 1 170 ? -20.882 -3.090 11.347 1.00 91.06 170 GLY A CA 1
ATOM 1385 C C . GLY A 1 170 ? -21.077 -3.467 12.820 1.00 91.06 170 GLY A C 1
ATOM 1386 O O . GLY A 1 170 ? -22.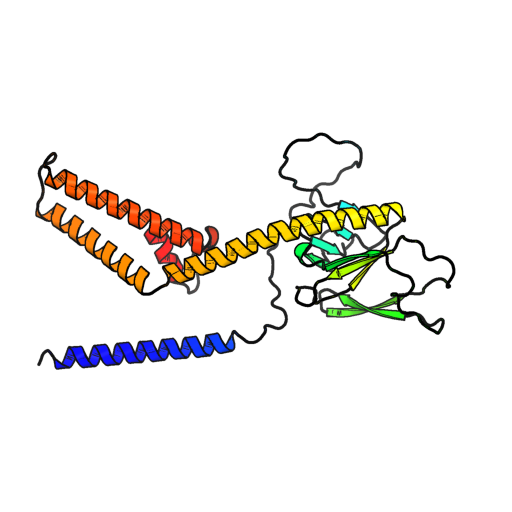068 -3.051 13.426 1.00 91.06 170 GLY A O 1
ATOM 1387 N N . ARG A 1 171 ? -20.199 -4.276 13.420 1.00 88.81 171 ARG A N 1
ATOM 1388 C CA . ARG A 1 171 ? -20.305 -4.695 14.824 1.00 88.81 171 ARG A CA 1
ATOM 1389 C C . ARG A 1 171 ? -20.301 -3.492 15.783 1.00 88.81 171 ARG A C 1
ATOM 1391 O O . ARG A 1 171 ? -19.601 -2.498 15.579 1.00 88.81 171 ARG A O 1
ATOM 1398 N N . LEU A 1 172 ? -21.113 -3.594 16.837 1.00 89.00 172 LEU A N 1
ATOM 1399 C CA . LEU A 1 172 ? -21.181 -2.624 17.928 1.00 89.00 172 LEU A CA 1
ATOM 1400 C C . LEU A 1 172 ? -20.456 -3.179 19.156 1.00 89.00 172 LEU A C 1
ATOM 1402 O O . LEU A 1 172 ? -20.825 -4.230 19.675 1.00 89.00 172 LEU A O 1
ATOM 1406 N N . TYR A 1 173 ? -19.459 -2.446 19.632 1.00 89.38 173 TYR A N 1
ATOM 1407 C CA . TYR A 1 173 ? -18.705 -2.760 20.838 1.00 89.38 173 TYR A CA 1
ATOM 1408 C C . TYR A 1 173 ? -19.122 -1.803 21.945 1.00 89.38 173 TYR A C 1
ATOM 1410 O O . TYR A 1 173 ? -19.218 -0.603 21.700 1.00 89.38 173 TYR A O 1
ATOM 1418 N N . ILE A 1 174 ? -19.366 -2.320 23.147 1.00 87.25 174 ILE A N 1
ATOM 1419 C CA . ILE A 1 174 ? -19.683 -1.519 24.334 1.00 87.25 174 ILE A CA 1
ATOM 1420 C C . ILE A 1 174 ? -18.550 -1.713 25.332 1.00 87.25 174 ILE A C 1
ATOM 1422 O O . ILE A 1 174 ? -18.224 -2.844 25.691 1.00 87.25 174 ILE A O 1
ATOM 1426 N N . LEU A 1 175 ? -17.956 -0.605 25.754 1.00 88.62 175 LEU A N 1
ATOM 1427 C CA . LEU A 1 175 ? -16.829 -0.552 26.671 1.00 88.62 175 LEU A CA 1
ATOM 1428 C C . LEU A 1 175 ? -17.218 0.279 27.887 1.00 88.62 175 LEU A C 1
ATOM 1430 O O . LEU A 1 175 ? -18.036 1.198 27.800 1.00 88.62 175 LEU A O 1
ATOM 1434 N N . LYS A 1 176 ? -16.628 -0.061 29.029 1.00 86.69 176 LYS A N 1
ATOM 1435 C CA . LYS A 1 176 ? -16.872 0.603 30.303 1.00 86.69 176 LYS A CA 1
ATOM 1436 C C . LYS A 1 176 ? -15.549 1.121 30.850 1.00 86.69 176 LYS A C 1
ATOM 1438 O O . LYS A 1 176 ? -14.596 0.360 30.944 1.00 86.69 176 LYS A O 1
AT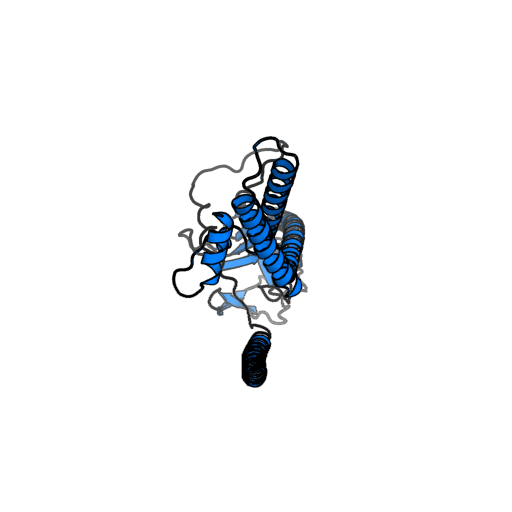OM 1443 N N . ALA A 1 177 ? -15.515 2.401 31.190 1.00 89.31 177 ALA A N 1
ATOM 1444 C CA . ALA A 1 177 ? -14.414 3.052 31.883 1.00 89.31 177 ALA A CA 1
ATOM 1445 C C . ALA A 1 177 ? -14.636 3.033 33.406 1.00 89.31 177 ALA A C 1
ATOM 1447 O O . ALA A 1 177 ? -15.753 2.799 33.887 1.00 89.31 177 ALA A O 1
ATOM 1448 N N . SER A 1 178 ? -13.590 3.339 34.173 1.00 88.19 178 SER A N 1
ATOM 1449 C CA . SER A 1 178 ? -13.664 3.416 35.639 1.00 88.19 178 SER A CA 1
ATOM 1450 C C . SER A 1 178 ? -14.396 4.678 36.103 1.00 88.19 178 SER A C 1
ATOM 1452 O O . SER A 1 178 ? -15.030 4.683 37.159 1.00 88.19 178 SER A O 1
ATOM 1454 N N . SER A 1 179 ? -14.327 5.755 35.311 1.00 89.06 179 SER A N 1
ATOM 1455 C CA . SER A 1 179 ? -14.944 7.055 35.602 1.00 89.06 179 SER A CA 1
ATOM 1456 C C . SER A 1 179 ? -15.496 7.749 34.347 1.00 89.06 179 SER A C 1
ATOM 1458 O O . SER A 1 179 ? -15.164 7.393 33.219 1.00 89.06 179 SER A O 1
ATOM 1460 N N . GLU A 1 180 ? -16.385 8.728 34.534 1.00 92.12 180 GLU A N 1
ATOM 1461 C CA . GLU A 1 180 ? -16.981 9.514 33.437 1.00 92.12 180 GLU A CA 1
ATOM 1462 C C . GLU A 1 180 ? -15.940 10.389 32.722 1.00 92.12 180 GLU A C 1
ATOM 1464 O O . GLU A 1 180 ? -15.973 10.525 31.497 1.00 92.12 180 GLU A O 1
ATOM 1469 N N . SER A 1 181 ? -14.972 10.927 33.469 1.00 92.38 181 SER A N 1
ATOM 1470 C CA . SER A 1 181 ? -13.835 11.647 32.892 1.00 92.38 181 SER A CA 1
ATOM 1471 C C . SER A 1 181 ? -12.979 10.726 32.027 1.00 92.38 181 SER A C 1
ATOM 1473 O O . SER A 1 181 ? -12.694 11.063 30.887 1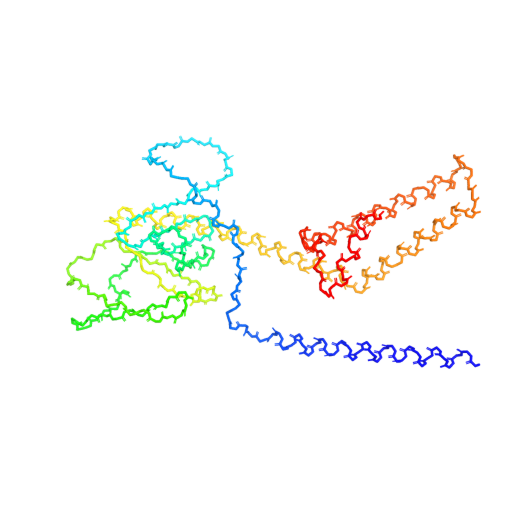.00 92.38 181 SER A O 1
ATOM 1475 N N . GLU A 1 182 ? -12.658 9.525 32.518 1.00 90.31 182 GLU A N 1
ATOM 1476 C CA . GLU A 1 182 ? -11.882 8.542 31.753 1.00 90.31 182 GLU A CA 1
ATOM 1477 C C . GLU A 1 182 ? -12.636 8.082 30.494 1.00 90.31 182 GLU A C 1
ATOM 1479 O O . GLU A 1 182 ? -12.044 7.950 29.428 1.00 90.31 182 GLU A O 1
ATOM 1484 N N . CYS A 1 183 ? -13.957 7.898 30.583 1.00 91.75 183 CYS A N 1
ATOM 1485 C CA . CYS A 1 183 ? -14.818 7.618 29.432 1.00 91.75 183 CYS A CA 1
ATOM 1486 C C . CYS A 1 183 ? -14.704 8.716 28.360 1.00 91.75 183 CYS A C 1
ATOM 1488 O O . CYS A 1 183 ? -14.507 8.427 27.178 1.00 91.75 183 CYS A O 1
ATOM 1490 N N . SER A 1 184 ? -14.766 9.981 28.782 1.00 94.31 184 SER A N 1
ATOM 1491 C CA . SER A 1 184 ? -14.624 11.136 27.889 1.00 94.31 184 SER A CA 1
ATOM 1492 C C . SER A 1 184 ? -13.235 11.193 27.245 1.00 94.31 184 SER A C 1
ATOM 1494 O O . SER A 1 184 ? -13.131 11.388 26.031 1.00 94.31 184 SER A O 1
ATOM 1496 N N . ASP A 1 185 ? -12.181 10.948 28.028 1.00 93.19 185 ASP A N 1
ATOM 1497 C CA . ASP A 1 185 ? -10.792 10.923 27.558 1.00 93.19 185 ASP A CA 1
ATOM 1498 C C . ASP A 1 185 ? -10.567 9.809 26.523 1.00 93.19 185 ASP A C 1
ATOM 1500 O O . ASP A 1 185 ? -9.950 10.036 25.475 1.00 93.19 185 ASP A O 1
ATOM 1504 N N . TRP A 1 186 ? -11.129 8.620 26.758 1.00 92.69 186 TRP A N 1
ATOM 1505 C CA . TRP A 1 186 ? -11.115 7.508 25.807 1.00 92.69 186 TRP A CA 1
ATOM 1506 C C . TRP A 1 186 ? -11.786 7.871 24.490 1.00 92.69 186 TRP A C 1
ATOM 1508 O O . TRP A 1 186 ? -11.209 7.691 23.414 1.00 92.69 186 TRP A O 1
ATOM 1518 N N . MET A 1 187 ? -13.006 8.400 24.564 1.00 95.88 187 MET A N 1
ATOM 1519 C CA . MET A 1 187 ? -13.762 8.788 23.382 1.00 95.88 187 MET A CA 1
ATOM 1520 C C . MET A 1 187 ? -13.032 9.863 22.578 1.00 95.88 187 MET A C 1
ATOM 1522 O O . MET A 1 187 ? -12.971 9.768 21.350 1.00 95.88 187 MET A O 1
ATOM 1526 N N . GLN A 1 188 ? -12.467 10.871 23.246 1.00 96.44 188 GLN A N 1
ATOM 1527 C CA . GLN A 1 188 ? -11.687 11.914 22.588 1.00 96.44 188 GLN A CA 1
ATOM 1528 C C . GLN A 1 188 ? -10.451 11.320 21.900 1.00 96.44 188 GLN A C 1
ATOM 1530 O O . GLN A 1 188 ? -10.261 11.532 20.701 1.00 96.44 188 GLN A O 1
ATOM 1535 N N . THR A 1 189 ? -9.666 10.521 22.625 1.00 94.88 189 THR A N 1
ATOM 1536 C CA . THR A 1 189 ? -8.432 9.904 22.117 1.00 94.88 189 THR A CA 1
ATOM 1537 C C . THR A 1 189 ? -8.705 9.032 20.892 1.00 94.88 189 THR A C 1
ATOM 1539 O O . THR A 1 189 ? -8.044 9.171 19.860 1.00 94.88 189 THR A O 1
ATOM 1542 N N . ILE A 1 190 ? -9.723 8.167 20.960 1.00 95.94 190 ILE A N 1
ATOM 1543 C CA . ILE A 1 190 ? -10.087 7.303 19.834 1.00 95.94 190 ILE A CA 1
ATOM 1544 C C . ILE A 1 190 ? -10.544 8.154 18.647 1.00 95.94 190 ILE A C 1
ATOM 1546 O O . ILE A 1 190 ? -10.087 7.919 17.532 1.00 95.94 190 ILE A O 1
ATOM 1550 N N . ASN A 1 191 ? -11.394 9.165 18.850 1.00 97.31 191 ASN A N 1
ATOM 1551 C CA . ASN A 1 191 ? -11.855 10.023 17.754 1.00 97.31 191 ASN A CA 1
ATOM 1552 C C . ASN A 1 191 ? -10.698 10.758 17.055 1.00 97.31 191 ASN A C 1
ATOM 1554 O O . ASN A 1 191 ? -10.655 10.804 15.822 1.00 97.31 191 ASN A O 1
ATOM 1558 N N . GLU A 1 192 ? -9.733 11.283 17.812 1.00 96.06 192 GLU A N 1
ATOM 1559 C CA . GLU A 1 192 ? -8.531 11.915 17.256 1.00 96.06 192 GLU A CA 1
ATOM 1560 C C . GLU A 1 192 ? -7.715 10.927 16.407 1.00 96.06 192 GLU A C 1
ATOM 1562 O O . GLU A 1 192 ? -7.313 11.231 15.275 1.00 96.06 192 GLU A O 1
ATOM 1567 N N . PHE A 1 193 ? -7.524 9.705 16.906 1.00 96.50 193 PHE A N 1
ATOM 1568 C CA . PHE A 1 193 ? -6.816 8.656 16.180 1.00 96.50 193 PHE A CA 1
ATOM 1569 C C . PHE A 1 193 ? -7.579 8.162 14.947 1.00 96.50 193 PHE A C 1
ATOM 1571 O O . PHE A 1 193 ? -6.963 7.967 13.901 1.00 96.50 193 PHE A O 1
ATOM 1578 N N . VAL A 1 194 ? -8.909 8.052 14.997 1.00 97.25 194 VAL A N 1
ATOM 1579 C CA . VAL A 1 194 ? -9.759 7.693 13.847 1.00 97.25 194 VAL A CA 1
ATOM 1580 C C . VAL A 1 194 ? -9.611 8.711 12.716 1.00 97.25 194 VAL A C 1
ATOM 1582 O O . VAL A 1 194 ? -9.444 8.330 11.553 1.00 97.25 194 VAL A O 1
ATOM 1585 N N . VAL A 1 195 ? -9.623 10.013 13.024 1.00 96.75 195 VAL A N 1
ATOM 1586 C CA . VAL A 1 195 ? -9.438 11.074 12.016 1.00 96.75 195 VAL A CA 1
ATOM 1587 C C . VAL A 1 195 ? -8.074 10.943 11.332 1.00 96.75 195 VAL A C 1
ATOM 1589 O O . VAL A 1 195 ? -7.983 10.985 10.096 1.00 96.75 195 VAL A O 1
ATOM 1592 N N . ASN A 1 196 ? -7.016 10.725 12.114 1.00 96.25 196 ASN A N 1
ATOM 1593 C CA . ASN A 1 196 ? -5.661 10.554 11.595 1.00 96.25 196 ASN A CA 1
ATOM 1594 C C . ASN A 1 196 ? -5.507 9.259 10.781 1.00 96.25 196 ASN A C 1
ATOM 1596 O O . ASN A 1 196 ? -5.002 9.296 9.653 1.00 96.25 196 ASN A O 1
ATOM 1600 N N . ALA A 1 197 ? -6.012 8.137 11.292 1.00 96.19 197 ALA A N 1
ATOM 1601 C CA . ALA A 1 197 ? -5.978 6.838 10.630 1.00 96.19 197 ALA A CA 1
ATOM 1602 C C . ALA A 1 197 ? -6.725 6.871 9.291 1.00 96.19 197 ALA A C 1
ATOM 1604 O O . ALA A 1 197 ? -6.184 6.431 8.276 1.00 96.19 197 ALA A O 1
ATOM 1605 N N . ARG A 1 198 ? -7.917 7.484 9.225 1.00 96.62 198 ARG A N 1
ATOM 1606 C CA . ARG A 1 198 ? -8.667 7.663 7.966 1.00 96.62 198 ARG A CA 1
ATOM 1607 C C . ARG A 1 198 ? -7.883 8.489 6.941 1.00 96.62 198 ARG A C 1
ATOM 1609 O O . ARG A 1 198 ? -7.891 8.166 5.750 1.00 96.62 198 ARG A O 1
ATOM 1616 N N . LYS A 1 199 ? -7.174 9.540 7.368 1.00 96.19 199 LYS A N 1
ATOM 1617 C CA . LYS A 1 199 ? -6.333 10.363 6.477 1.00 96.19 199 LYS A CA 1
ATOM 1618 C C . LYS A 1 199 ? -5.164 9.562 5.900 1.00 96.19 199 LYS A C 1
ATOM 1620 O O . LYS A 1 199 ? -4.898 9.655 4.699 1.00 96.19 199 LYS A O 1
ATOM 1625 N N . LEU A 1 200 ? -4.477 8.777 6.730 1.00 94.62 200 LEU A N 1
ATOM 1626 C CA . LEU A 1 200 ? -3.383 7.904 6.294 1.00 94.62 200 LEU A CA 1
ATOM 1627 C C . LEU A 1 200 ? -3.890 6.782 5.384 1.00 94.62 200 LEU A C 1
ATOM 1629 O O . LEU A 1 200 ? -3.306 6.540 4.326 1.00 94.62 200 LEU A O 1
ATOM 1633 N N . TRP A 1 201 ? -5.022 6.172 5.733 1.00 95.06 201 TRP A N 1
ATOM 1634 C CA . TRP A 1 201 ? -5.659 5.126 4.941 1.00 95.06 201 TRP A CA 1
ATOM 1635 C C . TRP A 1 201 ? -6.023 5.607 3.537 1.00 95.06 201 TRP A C 1
ATOM 1637 O O . TRP A 1 201 ? -5.681 4.948 2.558 1.00 95.06 201 TRP A O 1
ATOM 1647 N N . ARG A 1 202 ? -6.612 6.804 3.399 1.00 95.25 202 ARG A N 1
ATOM 1648 C CA . ARG A 1 202 ? -6.903 7.397 2.080 1.00 95.25 202 ARG A CA 1
ATOM 1649 C C . ARG A 1 202 ? -5.646 7.556 1.228 1.00 95.25 202 ARG A C 1
ATOM 1651 O O . ARG A 1 202 ? -5.659 7.195 0.054 1.00 95.25 202 ARG A O 1
ATOM 1658 N N . LYS A 1 203 ? -4.547 8.053 1.806 1.00 94.12 203 LYS A N 1
ATOM 1659 C CA . LYS A 1 203 ? -3.265 8.175 1.089 1.00 94.12 203 LYS A CA 1
ATOM 1660 C C . LYS A 1 203 ? -2.733 6.810 0.652 1.00 94.12 203 LYS A C 1
ATOM 1662 O O . LYS A 1 203 ? -2.312 6.659 -0.492 1.00 94.12 203 LYS A O 1
ATOM 1667 N N . ARG A 1 204 ? -2.792 5.812 1.537 1.00 91.44 204 ARG A N 1
ATOM 1668 C CA . ARG A 1 204 ? -2.381 4.435 1.240 1.00 91.44 204 ARG A CA 1
ATOM 1669 C C . ARG A 1 204 ? -3.235 3.822 0.131 1.00 91.44 204 ARG A C 1
ATOM 1671 O O . ARG A 1 204 ? -2.684 3.212 -0.780 1.00 91.44 204 ARG A O 1
ATOM 1678 N N . LEU A 1 205 ? -4.549 4.031 0.157 1.00 91.94 205 LEU A N 1
ATOM 1679 C CA . LEU A 1 205 ? -5.466 3.547 -0.872 1.00 91.94 205 LEU A CA 1
ATOM 1680 C C . LEU A 1 205 ? -5.173 4.190 -2.232 1.00 91.94 205 LEU A C 1
ATOM 1682 O O . LEU A 1 205 ? -5.082 3.480 -3.231 1.00 91.94 205 LEU A O 1
ATOM 1686 N N . LEU A 1 206 ? -4.954 5.509 -2.271 1.00 93.50 206 LEU A N 1
ATOM 1687 C CA . LEU A 1 206 ? -4.542 6.211 -3.490 1.00 93.50 206 LEU A CA 1
ATOM 1688 C C . LEU A 1 206 ? -3.220 5.664 -4.033 1.00 93.50 206 LEU A C 1
ATOM 1690 O O . LEU A 1 206 ? -3.102 5.431 -5.233 1.00 93.50 206 LEU A O 1
ATOM 1694 N N . PHE A 1 207 ? -2.251 5.395 -3.157 1.00 90.81 207 PHE A N 1
ATOM 1695 C CA . PHE A 1 207 ? -0.980 4.792 -3.545 1.00 90.81 207 PHE A CA 1
ATOM 1696 C C . PHE A 1 207 ? -1.155 3.373 -4.107 1.00 90.81 207 PHE A C 1
ATOM 1698 O O . PHE A 1 207 ? -0.579 3.048 -5.141 1.00 90.81 207 PHE A O 1
ATOM 1705 N N . ILE A 1 208 ? -1.998 2.538 -3.491 1.00 88.88 208 ILE A N 1
ATOM 1706 C CA . ILE A 1 208 ? -2.322 1.192 -3.993 1.00 88.88 208 ILE A CA 1
ATOM 1707 C C . ILE A 1 208 ? -2.988 1.272 -5.374 1.00 88.88 208 ILE A C 1
ATOM 1709 O O . ILE A 1 208 ? -2.616 0.531 -6.285 1.00 88.88 208 ILE A O 1
ATOM 1713 N N . GLN A 1 209 ? -3.942 2.188 -5.558 1.00 93.00 209 GLN A N 1
ATOM 1714 C CA . GLN A 1 209 ? -4.600 2.396 -6.849 1.00 93.00 209 GLN A CA 1
ATOM 1715 C C . GLN A 1 209 ? -3.619 2.892 -7.915 1.00 93.00 209 GLN A C 1
ATOM 1717 O O . GLN A 1 209 ? -3.631 2.386 -9.036 1.00 93.00 209 GLN A O 1
ATOM 1722 N N . PHE A 1 210 ? -2.755 3.848 -7.568 1.00 91.88 210 PHE A N 1
ATOM 1723 C CA . PHE A 1 210 ? -1.701 4.345 -8.448 1.00 91.88 210 PHE A CA 1
ATOM 1724 C C . PHE A 1 210 ? -0.763 3.215 -8.878 1.00 91.88 210 PHE A C 1
ATOM 1726 O O . PHE A 1 210 ? -0.556 3.014 -10.071 1.00 91.88 210 PHE A O 1
ATOM 1733 N N . LYS A 1 211 ? -0.283 2.408 -7.927 1.00 90.06 211 LYS A N 1
ATOM 1734 C CA . LYS A 1 211 ? 0.552 1.238 -8.214 1.00 90.06 211 LYS A CA 1
ATOM 1735 C C . LYS A 1 211 ? -0.125 0.245 -9.149 1.00 90.06 211 LYS A C 1
ATOM 1737 O O . LYS A 1 211 ? 0.508 -0.231 -10.081 1.00 90.06 211 LYS A O 1
ATOM 1742 N N . ARG A 1 212 ? -1.409 -0.050 -8.931 1.00 89.50 212 ARG A N 1
ATOM 1743 C CA . ARG A 1 212 ? -2.174 -0.946 -9.807 1.00 89.50 212 ARG A CA 1
ATOM 1744 C C . ARG A 1 212 ? -2.291 -0.386 -11.224 1.00 89.50 212 ARG A C 1
ATOM 1746 O O . ARG A 1 212 ? -2.173 -1.136 -12.183 1.00 89.50 212 ARG A O 1
ATOM 1753 N N . LYS A 1 213 ? -2.503 0.925 -11.364 1.00 93.12 213 LYS A N 1
ATOM 1754 C CA . LYS A 1 213 ? -2.508 1.586 -12.677 1.00 93.12 213 LYS A CA 1
ATOM 1755 C C . LYS A 1 213 ? -1.141 1.507 -13.351 1.00 93.12 213 LYS A C 1
ATOM 1757 O O . LYS A 1 213 ? -1.093 1.219 -14.539 1.00 93.12 213 LYS A O 1
ATOM 1762 N N . LEU A 1 214 ? -0.063 1.719 -12.597 1.00 91.81 214 LEU A N 1
ATOM 1763 C CA . LEU A 1 214 ? 1.303 1.637 -13.109 1.00 91.81 214 LEU A CA 1
ATOM 1764 C C . LEU A 1 214 ? 1.648 0.216 -13.573 1.00 91.81 214 LEU A C 1
ATOM 1766 O O . LEU A 1 214 ? 2.153 0.050 -14.676 1.00 91.81 214 LEU A O 1
ATOM 1770 N N . ALA A 1 215 ? 1.289 -0.797 -12.780 1.00 89.75 215 ALA A N 1
ATOM 1771 C CA . ALA A 1 215 ? 1.439 -2.202 -13.152 1.00 89.75 215 ALA A CA 1
ATOM 1772 C C . ALA A 1 215 ? 0.659 -2.526 -14.436 1.00 89.75 215 ALA A C 1
ATOM 1774 O O . ALA A 1 215 ? 1.230 -3.035 -15.388 1.00 89.75 215 ALA A O 1
ATOM 1775 N N . ASN A 1 216 ? -0.616 -2.127 -14.517 1.00 91.88 216 ASN A N 1
ATOM 1776 C CA . ASN A 1 216 ? -1.427 -2.343 -15.718 1.00 91.88 216 ASN A CA 1
ATOM 1777 C C . ASN A 1 216 ? -0.880 -1.614 -16.959 1.00 91.88 216 ASN A C 1
ATOM 1779 O O . ASN A 1 216 ? -1.064 -2.089 -18.076 1.00 91.88 216 ASN A O 1
ATOM 1783 N N . PHE A 1 217 ? -0.276 -0.436 -16.779 1.00 92.88 217 PHE A N 1
ATOM 1784 C CA . PHE A 1 217 ? 0.344 0.320 -17.865 1.00 92.88 217 PHE A CA 1
ATOM 1785 C C . PHE A 1 217 ? 1.598 -0.390 -18.381 1.00 92.88 217 PHE A C 1
ATOM 1787 O O . PHE A 1 217 ? 1.721 -0.602 -19.586 1.00 92.88 217 PHE A O 1
ATOM 1794 N N . HIS A 1 218 ? 2.481 -0.805 -17.474 1.00 90.88 218 HIS A N 1
ATOM 1795 C CA . HIS A 1 218 ? 3.695 -1.547 -17.807 1.00 90.88 218 HIS A CA 1
ATOM 1796 C C . HIS A 1 218 ? 3.381 -2.909 -18.453 1.00 90.88 218 HIS A C 1
ATOM 1798 O O . HIS A 1 218 ? 3.987 -3.283 -19.452 1.00 90.88 218 HIS A O 1
ATOM 1804 N N . ASP A 1 219 ? 2.350 -3.604 -17.965 1.00 89.69 219 ASP A N 1
ATOM 1805 C CA . ASP A 1 219 ? 1.894 -4.887 -18.513 1.00 89.69 219 ASP A CA 1
ATOM 1806 C C . ASP A 1 219 ? 1.135 -4.762 -19.847 1.00 89.69 219 ASP A C 1
ATOM 1808 O O . ASP A 1 219 ? 0.692 -5.769 -20.403 1.00 89.69 219 ASP A O 1
ATOM 1812 N N . SER A 1 220 ? 0.950 -3.549 -20.376 1.00 94.25 220 SER A N 1
ATOM 1813 C CA . SER A 1 220 ? 0.246 -3.355 -21.642 1.00 94.25 220 SER A CA 1
ATOM 1814 C C . SER A 1 220 ? 1.084 -3.815 -22.840 1.00 94.25 220 SER A C 1
ATOM 1816 O O . SER A 1 220 ? 2.285 -3.552 -22.922 1.00 94.25 220 SER A O 1
ATOM 1818 N N . ASP A 1 221 ? 0.430 -4.442 -23.826 1.00 96.00 221 ASP A N 1
ATOM 1819 C CA . ASP A 1 221 ? 1.089 -4.945 -25.043 1.00 96.00 221 ASP A CA 1
ATOM 1820 C C . ASP A 1 221 ? 1.907 -3.855 -25.760 1.00 96.00 221 ASP A C 1
ATOM 1822 O O . ASP A 1 221 ? 2.968 -4.125 -26.317 1.00 96.00 221 ASP A O 1
ATOM 1826 N N . GLY A 1 222 ? 1.426 -2.606 -25.741 1.00 97.00 222 GLY A N 1
ATOM 1827 C CA . GLY A 1 222 ? 2.114 -1.475 -26.363 1.00 97.00 222 GLY A CA 1
ATOM 1828 C C . GLY A 1 222 ? 3.451 -1.155 -25.696 1.00 97.00 222 GLY A C 1
ATOM 1829 O O . GLY A 1 222 ? 4.447 -0.977 -26.396 1.00 97.00 222 GLY A O 1
ATOM 1830 N N . VAL A 1 223 ? 3.485 -1.131 -24.359 1.00 94.94 223 VAL A N 1
ATOM 1831 C CA . VAL A 1 223 ? 4.722 -0.910 -23.595 1.00 94.94 223 VAL A CA 1
ATOM 1832 C C . VAL A 1 223 ? 5.685 -2.081 -23.794 1.00 94.94 223 VAL A C 1
ATOM 1834 O O . VAL A 1 223 ? 6.852 -1.851 -24.091 1.00 94.94 223 VAL A O 1
ATOM 1837 N N . GLN A 1 224 ? 5.197 -3.325 -23.775 1.00 94.00 224 GLN A N 1
ATOM 1838 C CA . GLN A 1 224 ? 6.033 -4.505 -24.037 1.00 94.00 224 GLN A CA 1
ATOM 1839 C C . GLN A 1 224 ? 6.667 -4.486 -25.435 1.00 94.00 224 GLN A C 1
ATOM 1841 O O . GLN A 1 224 ? 7.852 -4.782 -25.587 1.00 94.00 224 GLN A O 1
ATOM 1846 N N . ILE A 1 225 ? 5.901 -4.114 -26.467 1.00 96.69 225 ILE A N 1
ATOM 1847 C CA . ILE A 1 225 ? 6.425 -3.968 -27.832 1.00 96.69 225 ILE A CA 1
ATOM 1848 C C . ILE A 1 225 ? 7.461 -2.842 -27.887 1.00 96.69 225 ILE A C 1
ATOM 1850 O O . ILE A 1 225 ? 8.500 -3.007 -28.522 1.00 96.69 225 ILE A O 1
ATOM 1854 N N . PHE A 1 226 ? 7.200 -1.714 -27.226 1.00 96.25 226 PHE A N 1
ATOM 1855 C CA . PHE A 1 226 ? 8.133 -0.592 -27.171 1.00 96.25 226 PHE A CA 1
ATOM 1856 C C . PHE A 1 226 ? 9.465 -0.982 -26.514 1.00 96.25 226 PHE A C 1
ATOM 1858 O O . PHE A 1 226 ? 10.515 -0.757 -27.114 1.00 96.25 226 PHE A O 1
ATOM 1865 N N . ILE A 1 227 ? 9.433 -1.638 -25.351 1.00 95.25 227 ILE A N 1
ATOM 1866 C CA . ILE A 1 227 ? 10.634 -2.137 -24.662 1.00 95.25 227 ILE A CA 1
ATOM 1867 C C . ILE A 1 227 ? 11.384 -3.141 -25.547 1.00 95.25 227 ILE A C 1
ATOM 1869 O O . ILE A 1 227 ? 12.597 -3.035 -25.714 1.00 95.25 227 ILE A O 1
ATOM 1873 N N . ALA A 1 228 ? 10.677 -4.070 -26.200 1.00 95.81 228 ALA A N 1
ATOM 1874 C CA . ALA A 1 228 ? 11.303 -5.027 -27.112 1.00 95.81 228 ALA A CA 1
ATOM 1875 C C . ALA A 1 228 ? 12.010 -4.342 -28.299 1.00 95.81 228 ALA A C 1
ATOM 1877 O O . ALA A 1 228 ? 13.091 -4.770 -28.708 1.00 95.81 228 ALA A O 1
ATOM 1878 N N . LEU A 1 229 ? 11.425 -3.268 -28.842 1.00 97.50 229 LEU A N 1
ATOM 1879 C CA . LEU A 1 229 ? 12.053 -2.460 -29.889 1.00 97.50 229 LEU A CA 1
ATOM 1880 C C . LEU A 1 229 ? 13.270 -1.688 -29.368 1.00 97.50 229 LEU A C 1
ATOM 1882 O O . LEU A 1 229 ? 14.264 -1.612 -30.085 1.00 97.50 229 LEU A O 1
ATOM 1886 N N . LEU A 1 230 ? 13.222 -1.160 -28.140 1.00 96.44 230 LEU A N 1
ATOM 1887 C CA . LEU A 1 230 ? 14.373 -0.509 -27.508 1.00 96.44 230 LEU A CA 1
ATOM 1888 C C . LEU A 1 230 ? 15.542 -1.480 -27.318 1.00 96.44 230 LEU A C 1
ATOM 1890 O O . LEU A 1 230 ? 16.665 -1.139 -27.677 1.00 96.44 230 LEU A O 1
ATOM 1894 N N . ILE A 1 231 ? 15.287 -2.701 -26.839 1.00 95.88 231 ILE A N 1
ATOM 1895 C CA . ILE A 1 231 ? 16.317 -3.746 -26.696 1.00 95.88 231 ILE A CA 1
ATOM 1896 C C . ILE A 1 231 ? 16.941 -4.077 -28.056 1.00 95.88 231 ILE A C 1
ATOM 1898 O O . ILE A 1 231 ? 18.164 -4.132 -28.186 1.00 95.88 231 ILE A O 1
ATOM 1902 N N . ALA A 1 232 ? 16.114 -4.256 -29.090 1.00 97.62 232 ALA A N 1
ATOM 1903 C CA . ALA A 1 232 ? 16.601 -4.535 -30.438 1.00 97.62 232 ALA A CA 1
ATOM 1904 C C . ALA A 1 232 ? 17.423 -3.370 -31.020 1.00 97.62 232 ALA A C 1
ATOM 1906 O O . ALA A 1 232 ? 18.442 -3.603 -31.671 1.00 97.62 232 ALA A O 1
ATOM 1907 N N . ALA A 1 233 ? 16.999 -2.125 -30.782 1.00 97.69 233 ALA A N 1
ATOM 1908 C CA . ALA A 1 233 ? 17.704 -0.930 -31.235 1.00 97.69 233 ALA A CA 1
ATOM 1909 C C . ALA A 1 233 ? 19.045 -0.745 -30.514 1.00 97.69 233 ALA A C 1
ATOM 1911 O O . ALA A 1 233 ? 20.039 -0.448 -31.174 1.00 97.69 233 ALA A O 1
ATOM 1912 N N . ASN A 1 234 ? 19.087 -0.991 -29.201 1.00 96.75 234 ASN A N 1
ATOM 1913 C CA . ASN A 1 234 ? 20.322 -0.985 -28.424 1.00 96.75 234 ASN A CA 1
ATOM 1914 C C . ASN A 1 234 ? 21.323 -2.004 -28.984 1.00 96.75 234 ASN A C 1
ATOM 1916 O O . ASN A 1 234 ? 22.436 -1.649 -29.358 1.00 96.75 234 ASN A O 1
ATOM 1920 N N . PHE A 1 235 ? 20.882 -3.251 -29.183 1.00 96.75 235 PHE A N 1
ATOM 1921 C CA . PHE A 1 235 ? 21.724 -4.297 -29.765 1.00 96.75 235 PHE A CA 1
ATOM 1922 C C . PHE A 1 235 ? 22.250 -3.924 -31.162 1.00 96.75 235 PHE A C 1
ATOM 1924 O O . PHE A 1 235 ? 23.423 -4.136 -31.465 1.00 96.75 235 PHE A O 1
ATOM 1931 N N . ALA A 1 236 ? 21.409 -3.332 -32.016 1.00 97.56 236 ALA A N 1
ATOM 1932 C CA . ALA A 1 236 ? 21.829 -2.873 -33.339 1.00 97.56 236 ALA A CA 1
ATOM 1933 C C . ALA A 1 236 ? 22.867 -1.737 -33.271 1.00 97.56 236 ALA A C 1
ATOM 1935 O O . ALA A 1 236 ? 23.806 -1.721 -34.072 1.00 97.56 236 ALA A O 1
ATOM 1936 N N . ALA A 1 237 ? 22.726 -0.810 -32.317 1.00 96.44 237 ALA A N 1
ATOM 1937 C CA . ALA A 1 237 ? 23.700 0.252 -32.078 1.00 96.44 237 ALA A CA 1
ATOM 1938 C C . ALA A 1 237 ? 25.051 -0.325 -31.627 1.00 96.44 237 ALA A C 1
ATOM 1940 O O . ALA A 1 237 ? 26.076 0.010 -32.223 1.00 96.44 237 ALA A O 1
ATOM 1941 N N . THR A 1 238 ? 25.044 -1.268 -30.678 1.00 96.12 238 THR A N 1
ATOM 1942 C CA . THR A 1 238 ? 26.253 -1.967 -30.218 1.00 96.12 238 THR A CA 1
ATOM 1943 C C . THR A 1 238 ? 26.952 -2.704 -31.362 1.00 96.12 238 THR A C 1
ATOM 1945 O O . THR A 1 238 ? 28.159 -2.564 -31.542 1.00 96.12 238 THR A O 1
ATOM 1948 N N . VAL A 1 239 ? 26.207 -3.451 -32.188 1.00 97.69 239 VAL A N 1
ATOM 1949 C CA . VAL A 1 239 ? 26.775 -4.141 -33.361 1.00 97.69 239 VAL A CA 1
ATOM 1950 C C . VAL A 1 239 ? 27.378 -3.139 -34.347 1.00 97.69 239 VAL A C 1
ATOM 1952 O O . VAL A 1 239 ? 28.487 -3.345 -34.826 1.00 97.69 239 VAL A O 1
ATOM 1955 N N . THR A 1 240 ? 26.697 -2.023 -34.618 1.00 96.94 240 THR A N 1
ATOM 1956 C CA . THR A 1 240 ? 27.206 -0.986 -35.532 1.00 96.94 240 THR A CA 1
ATOM 1957 C C . THR A 1 240 ? 28.507 -0.369 -35.020 1.00 96.94 240 THR A C 1
ATOM 1959 O O . THR A 1 240 ? 29.434 -0.151 -35.799 1.00 96.94 240 THR A O 1
ATOM 1962 N N . GLN A 1 241 ? 28.599 -0.110 -33.715 1.00 95.56 241 GLN A N 1
ATOM 1963 C CA . GLN A 1 241 ? 29.811 0.409 -33.085 1.00 95.56 241 GLN A CA 1
ATOM 1964 C C . GLN A 1 241 ? 30.979 -0.582 -33.183 1.00 95.56 241 GLN A C 1
ATOM 1966 O O . GLN A 1 241 ? 32.102 -0.165 -33.470 1.00 95.56 241 GLN A O 1
ATOM 1971 N N . LEU A 1 242 ? 30.709 -1.879 -32.994 1.00 96.44 242 LEU A N 1
ATOM 1972 C CA . LEU A 1 242 ? 31.709 -2.946 -33.097 1.00 96.44 242 LEU A CA 1
ATOM 1973 C C . LEU A 1 242 ? 32.201 -3.169 -34.531 1.00 96.44 242 LEU A C 1
ATOM 1975 O O . LEU A 1 242 ? 33.394 -3.366 -34.727 1.00 96.44 242 LEU A O 1
ATOM 1979 N N . GLU A 1 243 ? 31.313 -3.118 -35.523 1.00 97.75 243 GLU A N 1
ATOM 1980 C CA . GLU A 1 243 ? 31.675 -3.326 -36.932 1.00 97.75 243 GLU A CA 1
ATOM 1981 C C . GLU A 1 243 ? 32.423 -2.123 -37.524 1.00 97.75 243 GLU A C 1
ATOM 1983 O O . GLU A 1 243 ? 33.364 -2.286 -38.298 1.00 97.75 243 GLU A O 1
ATOM 1988 N N . MET A 1 244 ? 32.025 -0.898 -37.163 1.00 97.38 244 MET A N 1
ATOM 1989 C CA . MET A 1 244 ? 32.628 0.318 -37.722 1.00 97.38 244 MET A CA 1
ATOM 1990 C C . MET A 1 244 ? 33.976 0.674 -37.088 1.00 97.38 244 MET A C 1
ATOM 1992 O O . MET A 1 244 ? 34.742 1.410 -37.708 1.00 97.38 244 MET A O 1
ATOM 1996 N N . LEU A 1 245 ? 34.248 0.205 -35.861 1.00 96.81 245 LEU A N 1
ATOM 1997 C CA . LEU A 1 245 ? 35.442 0.544 -35.071 1.00 96.81 245 LEU A CA 1
ATOM 1998 C C . LEU A 1 245 ? 35.825 2.038 -35.177 1.00 96.81 245 LEU A C 1
ATOM 2000 O O . LEU A 1 245 ? 36.952 2.365 -35.566 1.00 96.81 245 LEU A O 1
ATOM 2004 N N . PRO A 1 246 ? 34.893 2.971 -34.894 1.00 96.00 246 PRO A N 1
ATOM 2005 C CA . PRO A 1 246 ? 35.148 4.390 -35.091 1.00 96.00 246 PRO A CA 1
ATOM 2006 C C . PRO A 1 246 ? 36.313 4.845 -34.208 1.00 96.00 246 PRO A C 1
ATOM 2008 O O . PRO A 1 246 ? 36.398 4.476 -33.036 1.00 96.00 246 PRO A O 1
ATOM 2011 N N . ALA A 1 247 ? 37.205 5.667 -34.767 1.00 97.12 247 ALA A N 1
ATOM 2012 C CA . ALA A 1 247 ? 38.346 6.181 -34.021 1.00 97.12 247 ALA A CA 1
ATOM 2013 C C . ALA A 1 247 ? 37.875 6.915 -32.749 1.00 97.12 247 ALA A C 1
ATOM 2015 O O . ALA A 1 247 ? 36.874 7.653 -32.819 1.00 97.12 247 ALA A O 1
ATOM 2016 N N . PRO A 1 248 ? 38.588 6.752 -31.615 1.00 93.06 248 PRO A N 1
ATOM 2017 C CA . PRO A 1 248 ? 38.348 7.577 -30.439 1.00 93.06 248 PRO A CA 1
ATOM 2018 C C . PRO A 1 248 ? 38.458 9.048 -30.866 1.00 93.06 248 PRO A C 1
ATOM 2020 O O . PRO A 1 248 ? 39.303 9.393 -31.686 1.00 93.06 248 PRO A O 1
ATOM 2023 N N . ASP A 1 249 ? 37.536 9.885 -30.393 1.00 94.75 249 ASP A N 1
ATOM 2024 C CA . ASP A 1 249 ? 37.345 11.303 -30.763 1.00 94.75 249 ASP A CA 1
ATOM 2025 C C . ASP A 1 249 ? 36.607 11.615 -32.072 1.00 94.75 249 ASP A C 1
ATOM 2027 O O . ASP A 1 249 ? 36.239 12.776 -32.294 1.00 94.75 249 ASP A O 1
ATOM 2031 N N . SER A 1 250 ? 36.289 10.619 -32.902 1.00 97.00 250 SER A N 1
ATOM 2032 C CA . SER A 1 250 ? 35.432 10.855 -34.069 1.00 97.00 250 SER A CA 1
ATOM 2033 C C . SER A 1 250 ? 34.017 11.295 -33.658 1.00 97.00 250 SER A C 1
ATOM 2035 O O . SER A 1 250 ? 33.483 10.896 -32.620 1.00 97.00 250 SER A O 1
ATOM 2037 N N . THR A 1 251 ? 33.365 12.118 -34.487 1.00 97.44 251 THR A N 1
ATOM 2038 C CA . THR A 1 251 ? 31.972 12.542 -34.251 1.00 97.44 251 THR A CA 1
ATOM 2039 C C . THR A 1 251 ? 31.025 11.344 -34.161 1.00 97.44 251 THR A C 1
ATOM 2041 O O . THR A 1 251 ? 30.126 11.346 -33.325 1.00 97.44 251 THR A O 1
ATOM 2044 N N . LEU A 1 252 ? 31.262 10.308 -34.973 1.00 95.94 252 LEU A N 1
ATOM 2045 C CA . LEU A 1 252 ? 30.480 9.073 -34.959 1.00 95.94 252 LEU A CA 1
ATOM 2046 C C . LEU A 1 252 ? 30.622 8.323 -33.628 1.00 95.94 252 LEU A C 1
ATOM 2048 O O . LEU A 1 252 ? 29.616 7.886 -33.079 1.00 95.94 252 LEU A O 1
ATOM 2052 N N . PHE A 1 253 ? 31.840 8.228 -33.077 1.00 96.00 253 PHE A N 1
ATOM 2053 C CA . PHE A 1 253 ? 32.067 7.625 -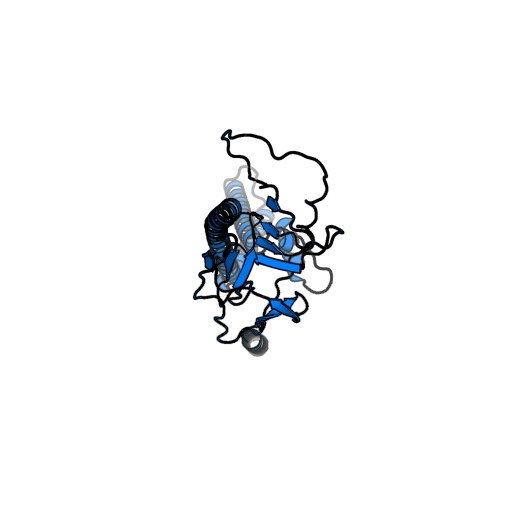31.760 1.00 96.00 253 PHE A CA 1
ATOM 2054 C C . PHE A 1 253 ? 31.252 8.342 -30.676 1.00 96.00 253 PHE A C 1
ATOM 2056 O O . PHE A 1 253 ? 30.514 7.697 -29.941 1.00 96.00 253 PHE A O 1
ATOM 2063 N N . LYS A 1 254 ? 31.299 9.681 -30.638 1.00 96.94 254 LYS A N 1
ATOM 2064 C CA . LYS A 1 254 ? 30.539 10.481 -29.658 1.00 96.94 254 LYS A CA 1
ATOM 2065 C C . LYS A 1 254 ? 29.025 10.310 -29.801 1.00 96.94 254 LYS A C 1
ATOM 2067 O O . LYS A 1 254 ? 28.318 10.314 -28.802 1.00 96.94 254 LYS A O 1
ATOM 2072 N N . GLN A 1 255 ? 28.521 10.174 -31.028 1.00 97.19 255 GLN A N 1
ATOM 2073 C CA . GLN A 1 255 ? 27.094 9.951 -31.277 1.00 97.19 255 GLN A CA 1
ATOM 2074 C C . GLN A 1 255 ? 26.637 8.562 -30.821 1.00 97.19 255 GLN A C 1
ATOM 2076 O O . GLN A 1 255 ? 25.572 8.451 -30.221 1.00 97.19 255 GLN A O 1
ATOM 2081 N N . LEU A 1 256 ? 27.429 7.520 -31.087 1.00 95.56 256 LEU A N 1
ATOM 2082 C CA . LEU A 1 256 ? 27.124 6.157 -30.644 1.00 95.56 256 LEU A CA 1
ATOM 2083 C C . LEU A 1 256 ? 27.202 6.030 -29.116 1.00 95.56 256 LEU A C 1
ATOM 2085 O O . LEU A 1 256 ? 26.311 5.437 -28.522 1.00 95.56 256 LEU A O 1
ATOM 2089 N N . ASP A 1 257 ? 28.186 6.672 -28.483 1.00 95.56 257 ASP A N 1
ATOM 2090 C CA . ASP A 1 257 ? 28.325 6.736 -27.021 1.00 95.56 257 ASP A CA 1
ATOM 2091 C C . ASP A 1 257 ? 27.138 7.463 -26.354 1.00 95.56 257 ASP A C 1
ATOM 2093 O O . ASP A 1 257 ? 26.539 6.983 -25.393 1.00 95.56 257 ASP A O 1
ATOM 2097 N N . GLN A 1 258 ? 26.698 8.591 -26.923 1.00 97.25 258 GLN A N 1
ATOM 2098 C CA . GLN A 1 258 ? 25.493 9.291 -26.459 1.00 97.25 258 GLN A CA 1
ATOM 2099 C C . GLN A 1 258 ? 24.214 8.465 -26.638 1.00 97.25 258 GLN A C 1
ATOM 2101 O O . GLN A 1 258 ? 23.293 8.555 -25.818 1.00 97.25 258 GLN A O 1
ATOM 2106 N N . LEU A 1 259 ? 24.130 7.686 -27.718 1.00 97.25 259 LEU A N 1
ATOM 2107 C CA . LEU A 1 259 ? 22.998 6.806 -27.974 1.00 97.25 259 LEU A CA 1
ATOM 2108 C C . LEU A 1 259 ? 22.948 5.661 -26.950 1.00 97.25 259 LEU A C 1
ATOM 2110 O O . LEU A 1 259 ? 21.878 5.395 -26.406 1.00 97.25 259 LEU A O 1
ATOM 2114 N N . ASP A 1 260 ? 24.092 5.055 -26.633 1.00 96.25 260 ASP A N 1
ATOM 2115 C CA . ASP A 1 260 ? 24.226 4.018 -25.600 1.00 96.25 260 ASP A CA 1
ATOM 2116 C C . ASP A 1 260 ? 23.818 4.535 -24.207 1.00 96.25 260 ASP A C 1
ATOM 2118 O O . ASP A 1 260 ? 22.978 3.942 -23.519 1.00 96.25 260 ASP A O 1
ATOM 2122 N N . LEU A 1 261 ? 24.289 5.732 -23.834 1.00 96.69 261 LEU A N 1
ATOM 2123 C CA . LEU A 1 261 ? 23.868 6.398 -22.599 1.00 96.69 261 LEU A CA 1
ATOM 2124 C C . LEU A 1 261 ? 22.353 6.661 -22.576 1.00 96.69 261 LEU A C 1
ATOM 2126 O O . LEU A 1 261 ? 21.705 6.505 -21.540 1.00 96.69 261 LEU A O 1
ATOM 2130 N N . SER A 1 262 ? 21.767 7.035 -23.716 1.00 97.75 262 SER A N 1
ATOM 2131 C CA . SER A 1 262 ? 20.323 7.264 -23.821 1.00 97.75 262 SER A CA 1
ATOM 2132 C C . SER A 1 262 ? 19.528 5.977 -23.593 1.00 97.75 262 SER A C 1
ATOM 2134 O O . SER A 1 262 ? 18.542 6.002 -22.855 1.00 97.75 262 SER A O 1
ATOM 2136 N N . PHE A 1 263 ? 19.961 4.847 -24.166 1.00 97.31 263 PHE A N 1
ATOM 2137 C CA . PHE A 1 263 ? 19.341 3.546 -23.901 1.00 97.31 263 PHE A CA 1
ATOM 2138 C C . PHE A 1 263 ? 19.469 3.146 -22.431 1.00 97.31 263 PHE A C 1
ATOM 2140 O O . PHE A 1 263 ? 18.478 2.727 -21.835 1.00 97.31 263 PHE A O 1
ATOM 2147 N N . THR A 1 264 ? 20.634 3.365 -21.821 1.00 96.38 264 THR A N 1
ATOM 2148 C CA . THR A 1 264 ? 20.864 3.098 -20.392 1.00 96.38 264 THR A CA 1
ATOM 2149 C C . THR A 1 264 ? 19.894 3.882 -19.504 1.00 96.38 264 THR A C 1
ATOM 2151 O O . THR A 1 264 ? 19.270 3.316 -18.607 1.00 96.38 264 THR A O 1
ATOM 2154 N N . ILE A 1 265 ? 19.693 5.177 -19.777 1.00 97.12 265 ILE A N 1
ATOM 2155 C CA . ILE A 1 265 ? 18.726 6.002 -19.034 1.00 97.12 265 ILE A CA 1
ATOM 2156 C C . ILE A 1 265 ? 17.298 5.470 -19.216 1.00 97.12 265 ILE A C 1
ATOM 2158 O O . ILE A 1 265 ? 16.541 5.408 -18.246 1.00 97.12 265 ILE A O 1
ATOM 2162 N N . LEU A 1 266 ? 16.918 5.073 -20.435 1.00 96.69 266 LEU A N 1
ATOM 2163 C CA . LEU A 1 266 ? 15.587 4.526 -20.707 1.00 96.69 266 LEU A CA 1
ATOM 2164 C C . LEU A 1 266 ? 15.341 3.209 -19.958 1.00 96.69 266 LEU A C 1
ATOM 2166 O O . LEU A 1 266 ? 14.290 3.073 -19.333 1.00 96.69 266 LEU A O 1
ATOM 2170 N N . PHE A 1 267 ? 16.304 2.283 -19.956 1.00 95.81 267 PHE A N 1
ATOM 2171 C CA . PHE A 1 267 ? 16.195 1.032 -19.197 1.00 95.81 267 PHE A CA 1
ATOM 2172 C C . PHE A 1 267 ? 16.179 1.271 -17.685 1.00 95.81 267 PHE A C 1
ATOM 2174 O O . PHE A 1 267 ? 15.387 0.652 -16.982 1.00 95.81 267 PHE A O 1
ATOM 2181 N N . ALA A 1 268 ? 16.954 2.233 -17.176 1.00 95.56 268 ALA A N 1
ATOM 2182 C CA . ALA A 1 268 ? 16.914 2.598 -15.760 1.00 95.56 268 ALA A CA 1
ATOM 2183 C C . ALA A 1 268 ? 15.541 3.154 -15.335 1.00 95.56 268 ALA A C 1
ATOM 2185 O O . ALA A 1 268 ? 15.045 2.841 -14.249 1.00 95.56 268 ALA A O 1
ATOM 2186 N N . VAL A 1 269 ? 14.904 3.968 -16.185 1.00 95.38 269 VAL A N 1
ATOM 2187 C CA . VAL A 1 269 ? 13.544 4.474 -15.937 1.00 95.38 269 VAL A CA 1
ATOM 2188 C C . VAL A 1 269 ? 12.519 3.340 -15.973 1.00 95.38 269 VAL A C 1
ATOM 2190 O O . VAL A 1 269 ? 11.663 3.275 -15.088 1.00 95.38 269 VAL A O 1
ATOM 2193 N N . ASP A 1 270 ? 12.611 2.446 -16.957 1.00 93.94 270 ASP A N 1
ATOM 2194 C CA . ASP A 1 270 ? 11.739 1.274 -17.073 1.00 93.94 270 ASP A CA 1
ATOM 2195 C C . ASP A 1 270 ? 11.842 0.369 -15.833 1.00 93.94 270 ASP A C 1
ATOM 2197 O O . ASP A 1 270 ? 10.839 0.064 -15.178 1.00 93.94 270 ASP A O 1
ATOM 2201 N N . LEU A 1 271 ? 13.072 0.079 -15.403 1.00 92.94 271 LEU A N 1
ATOM 2202 C CA . LEU A 1 271 ? 13.360 -0.661 -14.181 1.00 92.94 271 LEU A CA 1
ATOM 2203 C C . LEU A 1 271 ? 12.769 0.031 -12.942 1.00 92.94 271 LEU A C 1
ATOM 2205 O O . LEU A 1 271 ? 12.117 -0.617 -12.122 1.00 92.94 271 LEU A O 1
ATOM 2209 N N . ALA A 1 272 ? 12.918 1.352 -12.806 1.00 92.62 272 ALA A N 1
ATOM 2210 C CA . ALA A 1 272 ? 12.353 2.101 -11.681 1.00 92.62 272 ALA A CA 1
ATOM 2211 C C . ALA A 1 272 ? 10.812 2.028 -11.635 1.00 92.62 272 ALA A C 1
ATOM 2213 O O . ALA A 1 272 ? 10.216 1.911 -10.553 1.00 92.62 272 ALA A O 1
ATOM 2214 N N . ILE A 1 273 ? 10.156 2.060 -12.800 1.00 91.81 273 ILE A N 1
ATOM 2215 C CA . ILE A 1 273 ? 8.706 1.868 -12.936 1.00 91.81 273 ILE A CA 1
ATOM 2216 C C . ILE A 1 273 ? 8.321 0.453 -12.494 1.00 91.81 273 ILE A C 1
ATOM 2218 O O . ILE A 1 273 ? 7.435 0.298 -11.643 1.00 91.81 273 ILE A O 1
ATOM 2222 N N . ASN A 1 274 ? 9.020 -0.563 -13.004 1.00 89.69 274 ASN A N 1
ATOM 2223 C CA . ASN A 1 274 ? 8.791 -1.966 -12.673 1.00 89.69 274 ASN A CA 1
ATOM 2224 C C . ASN A 1 274 ? 8.958 -2.233 -11.160 1.00 89.69 274 ASN A C 1
ATOM 2226 O O . ASN A 1 274 ? 8.084 -2.821 -10.513 1.00 89.69 274 ASN A O 1
ATOM 2230 N N . MET A 1 275 ? 10.014 -1.700 -10.536 1.00 89.81 275 MET A N 1
ATOM 2231 C CA . MET A 1 275 ? 10.247 -1.805 -9.089 1.00 89.81 275 MET A CA 1
ATOM 2232 C C . MET A 1 275 ? 9.148 -1.120 -8.263 1.00 89.81 275 MET A C 1
ATOM 2234 O O . MET A 1 275 ? 8.673 -1.663 -7.254 1.00 89.81 275 MET A O 1
ATOM 2238 N N . THR A 1 276 ? 8.699 0.063 -8.696 1.00 90.38 276 THR A N 1
ATOM 2239 C CA . THR A 1 276 ? 7.628 0.811 -8.020 1.00 90.38 276 THR A CA 1
ATOM 2240 C C . THR A 1 276 ? 6.308 0.041 -8.071 1.00 90.38 276 THR A C 1
ATOM 2242 O O . THR A 1 276 ? 5.612 -0.071 -7.049 1.00 90.38 276 THR A O 1
ATOM 2245 N N . ALA A 1 277 ? 5.988 -0.551 -9.225 1.00 88.44 277 ALA A N 1
ATOM 2246 C CA . ALA A 1 277 ? 4.821 -1.402 -9.411 1.00 88.44 277 ALA A CA 1
ATOM 2247 C C . ALA A 1 277 ? 4.887 -2.643 -8.503 1.00 88.44 277 ALA A C 1
ATOM 2249 O O . ALA A 1 277 ? 3.971 -2.879 -7.705 1.00 88.44 277 ALA A O 1
ATOM 2250 N N . ASN A 1 278 ? 6.008 -3.368 -8.516 1.00 81.12 278 ASN A N 1
ATOM 2251 C CA . ASN A 1 278 ? 6.107 -4.682 -7.884 1.00 81.12 278 ASN A CA 1
ATOM 2252 C C . ASN A 1 278 ? 6.429 -4.685 -6.382 1.00 81.12 278 ASN A C 1
ATOM 2254 O O . ASN A 1 278 ? 6.239 -5.716 -5.755 1.00 81.12 278 ASN A O 1
ATOM 2258 N N . PHE A 1 279 ? 6.729 -3.539 -5.750 1.00 78.44 279 PHE A N 1
ATOM 2259 C CA . PHE A 1 279 ? 7.170 -3.428 -4.341 1.00 78.44 279 PHE A CA 1
ATOM 2260 C C . PHE A 1 279 ? 8.558 -4.037 -4.122 1.00 78.44 279 PHE A C 1
ATOM 2262 O O . PHE A 1 279 ? 8.784 -5.214 -4.390 1.00 78.44 279 PHE A O 1
ATOM 2269 N N . TRP A 1 280 ? 9.457 -3.242 -3.537 1.00 76.00 280 TRP A N 1
ATOM 2270 C CA . TRP A 1 280 ? 10.873 -3.576 -3.360 1.00 76.00 280 TRP A CA 1
ATOM 2271 C C . TRP A 1 280 ? 11.103 -4.999 -2.833 1.00 76.00 280 TRP A C 1
ATOM 2273 O O . TRP A 1 280 ? 11.850 -5.772 -3.412 1.00 76.00 280 TRP A O 1
ATOM 2283 N N . TRP A 1 281 ? 10.388 -5.414 -1.786 1.00 76.25 281 TRP A N 1
ATOM 2284 C CA . TRP A 1 281 ? 10.589 -6.743 -1.199 1.00 76.25 281 TRP A CA 1
ATOM 2285 C C . TRP A 1 281 ? 10.065 -7.907 -2.035 1.00 76.25 281 TRP A C 1
ATOM 2287 O O . TRP A 1 281 ? 10.549 -9.022 -1.879 1.00 76.25 281 TRP A O 1
ATOM 2297 N N . ARG A 1 282 ? 9.055 -7.687 -2.878 1.00 77.25 282 ARG A N 1
ATOM 2298 C CA . ARG A 1 282 ? 8.571 -8.730 -3.791 1.00 77.25 282 ARG A CA 1
ATOM 2299 C C . ARG A 1 282 ? 9.474 -8.841 -5.014 1.00 77.25 282 ARG A C 1
ATOM 2301 O O . ARG A 1 282 ? 9.663 -9.948 -5.490 1.00 77.25 282 ARG A O 1
ATOM 2308 N N . PHE A 1 283 ? 10.087 -7.734 -5.434 1.00 75.56 283 PHE A N 1
ATOM 2309 C CA . PHE A 1 283 ? 11.074 -7.708 -6.513 1.00 75.56 283 PHE A CA 1
ATOM 2310 C C . PHE A 1 283 ? 12.259 -8.651 -6.238 1.00 75.56 283 PHE A C 1
ATOM 2312 O O . PHE A 1 283 ? 12.649 -9.422 -7.105 1.00 75.56 283 PHE A O 1
ATOM 2319 N N . TRP A 1 284 ? 12.774 -8.659 -5.003 1.00 78.81 284 TRP A N 1
ATOM 2320 C CA . TRP A 1 284 ? 13.928 -9.486 -4.614 1.00 78.81 284 TRP A CA 1
ATOM 2321 C C . TRP A 1 284 ? 13.586 -10.911 -4.169 1.00 78.81 284 TRP A C 1
ATOM 2323 O O . TRP A 1 284 ? 14.475 -11.757 -4.052 1.00 78.81 284 TRP A O 1
ATOM 2333 N N . LYS A 1 285 ? 12.318 -11.198 -3.857 1.00 77.69 285 LYS A N 1
ATOM 2334 C CA . LYS A 1 285 ? 11.926 -12.521 -3.365 1.00 77.69 285 LYS A CA 1
ATOM 2335 C C . LYS A 1 285 ? 11.812 -13.499 -4.524 1.00 77.69 285 LYS A C 1
ATOM 2337 O O . LYS A 1 285 ? 10.772 -13.626 -5.163 1.00 77.69 285 LYS A O 1
ATOM 2342 N N . VAL A 1 286 ? 12.885 -14.247 -4.744 1.00 70.12 286 VAL A N 1
ATOM 2343 C CA . VAL A 1 286 ? 12.853 -15.475 -5.539 1.00 70.12 286 VAL A CA 1
ATOM 2344 C C . VAL A 1 286 ? 12.116 -16.539 -4.718 1.00 70.12 286 VAL A C 1
ATOM 2346 O O . VAL A 1 286 ? 12.727 -17.264 -3.931 1.00 70.12 286 VAL A O 1
ATOM 2349 N N . ASP A 1 287 ? 10.787 -16.600 -4.833 1.00 71.56 287 ASP A N 1
ATOM 2350 C CA . ASP A 1 287 ? 10.021 -17.690 -4.225 1.00 71.56 287 ASP A CA 1
ATOM 2351 C C . ASP A 1 287 ? 10.381 -19.004 -4.935 1.00 71.56 287 ASP A C 1
ATOM 2353 O O . ASP A 1 287 ? 10.192 -19.167 -6.140 1.00 71.56 287 ASP A O 1
ATOM 2357 N N . ARG A 1 288 ? 10.950 -19.945 -4.172 1.00 62.25 288 ARG A N 1
ATOM 2358 C CA . ARG A 1 288 ? 11.708 -21.109 -4.674 1.00 62.25 288 ARG A CA 1
ATOM 2359 C C . ARG A 1 288 ? 10.907 -22.171 -5.437 1.00 62.25 288 ARG A C 1
ATOM 2361 O O . ARG A 1 288 ? 11.499 -23.175 -5.817 1.00 62.25 288 ARG A O 1
ATOM 2368 N N . ALA A 1 289 ? 9.603 -22.016 -5.646 1.00 57.81 289 ALA A N 1
ATOM 2369 C CA . ALA A 1 289 ? 8.794 -23.144 -6.106 1.00 57.81 289 ALA A CA 1
ATOM 2370 C C . ALA A 1 289 ? 8.347 -23.089 -7.571 1.00 57.81 289 ALA A C 1
ATOM 2372 O O . ALA A 1 289 ? 8.422 -24.125 -8.220 1.00 57.81 289 ALA A O 1
ATOM 2373 N N . LEU A 1 290 ? 7.871 -21.967 -8.128 1.00 55.53 290 LEU A N 1
ATOM 2374 C CA . LEU A 1 290 ? 7.230 -22.056 -9.455 1.00 55.53 290 LEU A CA 1
ATOM 2375 C C . LEU A 1 290 ? 7.072 -20.762 -10.260 1.00 55.53 290 LEU A C 1
ATOM 2377 O O . LEU A 1 290 ? 6.544 -20.830 -11.370 1.00 55.53 290 LEU A O 1
ATOM 2381 N N . ASP A 1 291 ? 7.515 -19.609 -9.758 1.00 63.94 291 ASP A N 1
ATOM 2382 C CA . ASP A 1 291 ? 7.312 -18.345 -10.466 1.00 63.94 291 ASP A CA 1
ATOM 2383 C C . ASP A 1 291 ? 8.614 -17.869 -11.120 1.00 63.94 291 ASP A C 1
ATOM 2385 O O . ASP A 1 291 ? 9.421 -17.144 -10.540 1.00 63.94 291 ASP A O 1
ATOM 2389 N N . SER A 1 292 ? 8.840 -18.308 -12.360 1.00 64.81 292 SER A N 1
ATOM 2390 C CA . SER A 1 292 ? 9.980 -17.881 -13.184 1.00 64.81 292 SER A CA 1
ATOM 2391 C C . SER A 1 292 ? 9.958 -16.385 -13.522 1.00 64.81 292 SER A C 1
ATOM 2393 O O . SER A 1 292 ? 10.892 -15.894 -14.149 1.00 64.81 292 SER A O 1
ATOM 2395 N N . SER A 1 293 ? 8.897 -15.662 -13.154 1.00 64.38 293 SER A N 1
ATOM 2396 C CA . SER A 1 293 ? 8.752 -14.229 -13.414 1.00 64.38 293 SER A CA 1
ATOM 2397 C C . SER A 1 293 ? 9.722 -13.367 -12.594 1.00 64.38 293 SER A C 1
ATOM 2399 O O . SER A 1 293 ? 10.234 -12.383 -13.120 1.00 64.38 293 SER A O 1
ATOM 2401 N N . ASN A 1 294 ? 10.077 -13.760 -11.363 1.00 69.62 294 ASN A N 1
ATOM 2402 C CA . ASN A 1 294 ? 10.946 -12.943 -10.499 1.00 69.62 294 ASN A CA 1
ATOM 2403 C C . ASN A 1 294 ? 12.436 -12.994 -10.881 1.00 69.62 294 ASN A C 1
ATOM 2405 O O . ASN A 1 294 ? 13.178 -12.073 -10.554 1.00 69.62 294 ASN A O 1
ATOM 2409 N N . GLY A 1 295 ? 12.884 -14.038 -11.588 1.00 82.31 295 GLY A N 1
ATOM 2410 C CA . GLY A 1 295 ? 14.277 -14.143 -12.041 1.00 82.31 295 GLY A CA 1
ATOM 2411 C C . GLY A 1 295 ? 14.646 -13.093 -13.093 1.00 82.31 295 GLY A C 1
ATOM 2412 O O . GLY A 1 295 ? 15.762 -12.581 -13.076 1.00 82.31 295 GLY A O 1
ATOM 2413 N N . TRP A 1 296 ? 13.693 -12.734 -13.957 1.00 82.62 296 TRP A N 1
ATOM 2414 C CA . TRP A 1 296 ? 13.887 -11.723 -15.000 1.00 82.62 296 TRP A CA 1
ATOM 2415 C C . TRP A 1 296 ? 14.088 -10.326 -14.419 1.00 82.62 296 TRP A C 1
ATOM 2417 O O . TRP A 1 296 ? 15.023 -9.644 -14.800 1.00 82.62 296 TRP A O 1
ATOM 2427 N N . ASN A 1 297 ? 13.311 -9.960 -13.400 1.00 85.31 297 ASN A N 1
ATOM 2428 C CA . ASN A 1 297 ? 13.471 -8.684 -12.701 1.00 85.31 297 ASN A CA 1
ATOM 2429 C C . ASN A 1 297 ? 14.872 -8.514 -12.087 1.00 85.31 297 ASN A C 1
ATOM 2431 O O . ASN A 1 297 ? 15.460 -7.439 -12.152 1.00 85.31 297 ASN A O 1
ATOM 2435 N N . VAL A 1 298 ? 15.418 -9.576 -11.484 1.00 87.00 298 VAL A N 1
ATOM 2436 C CA . VAL A 1 298 ? 16.775 -9.544 -10.917 1.00 87.00 298 VAL A CA 1
ATOM 2437 C C . VAL A 1 298 ? 17.827 -9.453 -12.021 1.00 87.00 298 VAL A C 1
ATOM 2439 O O . VAL A 1 298 ? 18.808 -8.737 -11.855 1.00 87.00 298 VAL A O 1
ATOM 2442 N N . PHE A 1 299 ? 17.622 -10.152 -13.140 1.00 87.25 299 PHE A N 1
ATOM 2443 C CA . PHE A 1 299 ? 18.484 -10.035 -14.313 1.00 87.25 299 PHE A CA 1
ATOM 2444 C C . PHE A 1 299 ? 18.499 -8.598 -14.854 1.00 87.25 299 PHE A C 1
ATOM 2446 O O . PHE A 1 299 ? 19.578 -8.031 -14.979 1.00 87.25 299 PHE A O 1
ATOM 2453 N N . ASP A 1 300 ? 17.329 -7.986 -15.053 1.00 86.25 300 ASP A N 1
ATOM 2454 C CA . ASP A 1 300 ? 17.189 -6.606 -15.543 1.00 86.25 300 ASP A CA 1
ATOM 2455 C C . ASP A 1 300 ? 17.779 -5.560 -14.583 1.00 86.25 300 ASP A C 1
ATOM 2457 O O . ASP A 1 300 ? 18.121 -4.466 -15.005 1.00 86.25 300 ASP A O 1
ATOM 2461 N N . PHE A 1 301 ? 17.890 -5.866 -13.286 1.00 90.25 301 PHE A N 1
ATOM 2462 C CA . PHE A 1 301 ? 18.572 -4.993 -12.325 1.00 90.25 301 PHE A CA 1
ATOM 2463 C C . PHE A 1 301 ? 20.102 -5.099 -12.397 1.00 90.25 301 PHE A C 1
ATOM 2465 O O . PHE A 1 301 ? 20.803 -4.151 -12.051 1.00 90.25 301 PHE A O 1
ATOM 2472 N N . ILE A 1 302 ? 20.622 -6.283 -12.732 1.00 90.75 302 ILE A N 1
ATOM 2473 C CA . ILE A 1 302 ? 22.066 -6.550 -12.776 1.00 90.75 302 ILE A CA 1
ATOM 2474 C C . ILE A 1 302 ? 22.692 -6.002 -14.061 1.00 90.75 302 ILE A C 1
ATOM 2476 O O . ILE A 1 302 ? 23.846 -5.572 -14.021 1.00 90.75 302 ILE A O 1
ATOM 2480 N N . VAL A 1 303 ? 21.959 -6.098 -15.173 1.00 84.50 303 VAL A N 1
ATOM 2481 C CA . VAL A 1 303 ? 22.346 -5.572 -16.491 1.00 84.50 303 VAL A CA 1
ATOM 2482 C C . VAL A 1 303 ? 22.269 -4.052 -16.491 1.00 84.50 303 VAL A C 1
ATOM 2484 O O . VAL A 1 303 ? 23.240 -3.444 -16.991 1.00 84.50 303 VAL A O 1
#

Secondary structure (DSSP, 8-state):
-HHHHHHHHHHHHHHHHHHHHHHHHHHHHHH-S--S-------TTSGGG-----------------------EEE--TT--EEE-SSEEEEEE-TTS--EEEEEEGGGEEEEEEPPTTTS---SSSPPEEEEEE-TT--EEEEEE----SS---TTEEEEEEPTTSTTTT-EEEEE-SSHHHHHHHHHHHHHHHHHHHHHHHHHHHHHHHHHHHHHHHTSHHHHHHHHHHHHHHHHHHHHHHHH-PPTT-HHHHHHHHHHHHHHHHHHHHHHHHHHHH-HHHHH---TTT-THHHHHHHHHH-

InterPro domains:
  IPR001849 Pleckstrin homology domain [PS50003] (158-195)
  IPR027359 Voltage-dependent channel domain superfamily [G3DSA:1.20.120.350] (212-303)

Foldseek 3Di:
DVVVVVVVVVVVVVVVVVVVVVVVVVVVVVVPDPDPFPPPDDDPPVLPPPPDDDDDDDDDDDDDDDPDPPDWDWDDDPFKIWTDGLFWIFIGDGPVGGDTFDIDGLLFFPAKFFDDPVNPPPPPDQAFDFDWDATPVRDTDTDGDRDDDPPDDASQKMKTFGHCPDSCNGDIDIDGHPHNVVSVVVRVVSVVSSVVNNVVVVVVVVLLVVLVVLVVVCPDPVVVVVVVVLVVVLVVLVVVCVVVVDDVPDPSVVVSVVSNVVSVVVLVVSLVSVCSNQPVVSLPDPPPDDDPPSVVSVVSVVD

pLDDT: mean 75.13, std 22.48, range [26.05, 97.75]

Sequence (303 aa):
MQGWLKSGFRKKAIERFKKRFNKKKATLDESIRPMPNAHLCIRDSVLGLAGTRGNCWQERRTGKLALLLCEPVLFEDNNNTTVVTAEYVAFGWAPDGDTIVDWIPLHEIEYVAHCRADELPQDSRDQPVEIEYYDTNMKQLKRTLTYPSKHFRPQTEFKIKTIEDGFNSGRLYILKASSESECSDWMQTINEFVVNARKLWRKRLLFIQFKRKLANFHDSDGVQIFIALLIAANFAATVTQLEMLPAPDSTLFKQLDQLDLSFTILFAVDLAINMTANFWWRFWKVDRALDSSNGWNVFDFIV

Organism: Guillardia theta (strain CCMP2712) (NCBI:txid905079)

Radius of gyration: 30.66 Å; chains: 1; bounding box: 78×44×90 Å